Protein AF-A0A1Q7F7S6-F1 (afdb_monomer_lite)

pLDDT: mean 91.54, std 12.89, range [38.03, 98.94]

Sequence (186 aa):
MGQSQRQSGPSDRTRTYYLAADEIDWDYAPSGMNQINSEKYHFQDDPASKGMLNPNATVYRKVVFREYTDPSFHTLKTRPERWTHLGILGPLIRAEVGDTIRVVFKNNASGPYSIHPHGVFYSKDSEGAAYQDNTSGKDKADDAVAPGATYTYVWPVPEPAGPAEGEGSTAFWNYHSHVDEGKDIN

Foldseek 3Di:
DDDPDPPPDQDAAEDEWEKEFDKDWAFQCVPCADPVVRHRDDQLVDPVLPPPPDSPDRIDTATAMFTADDNVSPHTDDDDPVCVVCRRHHDDDDDDANYKYKYKYFYQDQFWWAKAWPLFDFDLLARLADDDPPDDDSSCCRVTPHHGGIGMHITHRHPSSADDPPDPRGDDIDMWTHNPVVVRVD

Structure (mmCIF, N/CA/C/O backbone):
data_AF-A0A1Q7F7S6-F1
#
_entry.id   AF-A0A1Q7F7S6-F1
#
loop_
_atom_site.group_PDB
_atom_site.id
_atom_site.type_symbol
_atom_site.label_atom_id
_atom_site.label_alt_id
_atom_site.label_comp_id
_atom_site.label_asym_id
_atom_site.label_entity_id
_atom_site.label_seq_id
_atom_site.pdbx_PDB_ins_code
_atom_site.Cartn_x
_atom_site.Cartn_y
_atom_site.Cartn_z
_atom_site.occupancy
_atom_site.B_iso_or_equiv
_atom_site.auth_seq_id
_atom_site.auth_comp_id
_atom_site.auth_asym_id
_atom_site.auth_atom_id
_atom_site.pdbx_PDB_model_num
ATOM 1 N N . MET A 1 1 ? -46.424 -3.406 -8.033 1.00 38.03 1 MET A N 1
ATOM 2 C CA . MET A 1 1 ? -45.458 -4.462 -7.662 1.00 38.03 1 MET A CA 1
ATOM 3 C C . MET A 1 1 ? -44.235 -3.757 -7.107 1.00 38.03 1 MET A C 1
ATOM 5 O O . MET A 1 1 ? -43.581 -3.041 -7.851 1.00 38.03 1 MET A O 1
ATOM 9 N N . GLY A 1 2 ? -44.043 -3.814 -5.788 1.00 38.19 2 GLY A N 1
ATOM 10 C CA . GLY A 1 2 ? -43.000 -3.060 -5.094 1.00 38.19 2 GLY A CA 1
ATOM 11 C C . GLY A 1 2 ? -41.621 -3.650 -5.357 1.00 38.19 2 GLY A C 1
ATOM 12 O O . GLY A 1 2 ? -41.412 -4.843 -5.148 1.00 38.19 2 GLY A O 1
ATOM 13 N N . GLN A 1 3 ? -40.689 -2.818 -5.814 1.00 38.09 3 GLN A N 1
ATOM 14 C CA . GLN A 1 3 ? -39.277 -3.167 -5.791 1.00 38.09 3 GLN A CA 1
ATOM 15 C C . GLN A 1 3 ? -38.783 -2.999 -4.354 1.00 38.09 3 GLN A C 1
ATOM 17 O O . GLN A 1 3 ? -38.750 -1.896 -3.816 1.00 38.09 3 GLN A O 1
ATOM 22 N N . SER A 1 4 ? -38.451 -4.120 -3.718 1.00 39.25 4 SER A N 1
ATOM 23 C CA . SER A 1 4 ? -37.723 -4.133 -2.455 1.00 39.25 4 SER A CA 1
ATOM 24 C C . SER A 1 4 ? -36.308 -3.628 -2.734 1.00 39.25 4 SER A C 1
ATOM 26 O O . SER A 1 4 ? -35.456 -4.371 -3.220 1.00 39.25 4 SER A O 1
ATOM 28 N N . GLN A 1 5 ? -36.066 -2.346 -2.458 1.00 43.16 5 GLN A N 1
ATOM 29 C CA . GLN A 1 5 ? -34.715 -1.865 -2.202 1.00 43.16 5 GLN A CA 1
ATOM 30 C C . GLN A 1 5 ? -34.213 -2.621 -0.972 1.00 43.16 5 GLN A C 1
ATOM 32 O O . GLN A 1 5 ? -34.764 -2.483 0.122 1.00 43.16 5 GLN A O 1
ATOM 37 N N . ARG A 1 6 ? -33.192 -3.464 -1.147 1.00 42.06 6 ARG A N 1
ATOM 38 C CA . ARG A 1 6 ? -32.426 -3.963 -0.008 1.00 42.06 6 ARG A CA 1
ATOM 39 C C . ARG A 1 6 ? -31.670 -2.768 0.560 1.00 42.06 6 ARG A C 1
ATOM 41 O O . ARG A 1 6 ? -30.631 -2.399 0.030 1.00 42.06 6 ARG A O 1
ATOM 48 N N . GLN A 1 7 ? -32.201 -2.162 1.615 1.00 43.41 7 GLN A N 1
ATOM 49 C CA . GLN A 1 7 ? -31.386 -1.355 2.511 1.00 43.41 7 GLN A CA 1
ATOM 50 C C . GLN A 1 7 ? -30.412 -2.317 3.198 1.00 43.41 7 GLN A C 1
ATOM 52 O O . GLN A 1 7 ? -30.799 -3.082 4.081 1.00 43.41 7 GLN A O 1
ATOM 57 N N . SER A 1 8 ? -29.163 -2.350 2.739 1.00 50.50 8 SER A N 1
ATOM 58 C CA . SER A 1 8 ? -28.070 -2.905 3.531 1.00 50.50 8 SER A CA 1
ATOM 59 C C . SER A 1 8 ? -27.878 -1.972 4.723 1.00 50.50 8 SER A C 1
ATOM 61 O O . SER A 1 8 ? -27.409 -0.849 4.557 1.00 50.50 8 SER A O 1
ATOM 63 N N . GLY A 1 9 ? -28.316 -2.401 5.909 1.00 53.25 9 GLY A N 1
ATOM 64 C CA . GLY A 1 9 ? -27.971 -1.711 7.150 1.00 53.25 9 GLY A CA 1
ATOM 65 C C . GLY A 1 9 ? -26.448 -1.669 7.347 1.00 53.25 9 GLY A C 1
ATOM 66 O O . GLY A 1 9 ? -25.737 -2.435 6.690 1.00 53.25 9 GLY A O 1
ATOM 67 N N . PRO A 1 10 ? -25.937 -0.798 8.234 1.00 55.38 10 PRO A N 1
ATOM 68 C CA . PRO A 1 10 ? -24.508 -0.722 8.520 1.00 55.38 10 PRO A CA 1
ATOM 69 C C . PRO A 1 10 ? -23.977 -2.103 8.927 1.00 55.38 10 PRO A C 1
ATOM 71 O O . PRO A 1 10 ? -24.501 -2.750 9.836 1.00 55.38 10 PRO A O 1
ATOM 74 N N . SER A 1 11 ? -22.973 -2.575 8.196 1.00 62.12 11 SER A N 1
ATOM 75 C CA . SER A 1 11 ? -22.303 -3.851 8.422 1.00 62.12 11 SER A CA 1
ATOM 76 C C . SER A 1 11 ? -21.256 -3.699 9.525 1.00 62.12 11 SER A C 1
ATOM 78 O O . SER A 1 11 ? -20.248 -3.062 9.290 1.00 62.12 11 SER A O 1
ATOM 80 N N . ASP A 1 12 ? -21.416 -4.307 10.703 1.00 82.88 12 ASP A N 1
ATOM 81 C CA . ASP A 1 12 ? -20.374 -4.291 11.758 1.00 82.88 12 ASP A CA 1
ATOM 82 C C . ASP A 1 12 ? -19.265 -5.338 11.502 1.00 82.88 12 ASP A C 1
ATOM 84 O O . ASP A 1 12 ? -18.815 -6.074 12.385 1.00 82.88 12 ASP A O 1
ATOM 88 N N . ARG A 1 13 ? -18.884 -5.518 10.232 1.00 96.44 13 ARG A N 1
ATOM 89 C CA . ARG A 1 13 ? -17.927 -6.545 9.822 1.00 96.44 13 ARG A CA 1
ATOM 90 C C . ARG A 1 13 ? -16.520 -5.970 9.757 1.00 96.44 13 ARG A C 1
ATOM 92 O O . ARG A 1 13 ? -16.224 -5.072 8.973 1.00 96.44 13 ARG A O 1
ATOM 99 N N . THR A 1 14 ? -15.599 -6.620 10.460 1.00 98.12 14 THR A N 1
ATOM 100 C CA . THR A 1 14 ? -14.165 -6.376 10.278 1.00 98.12 14 THR A CA 1
ATOM 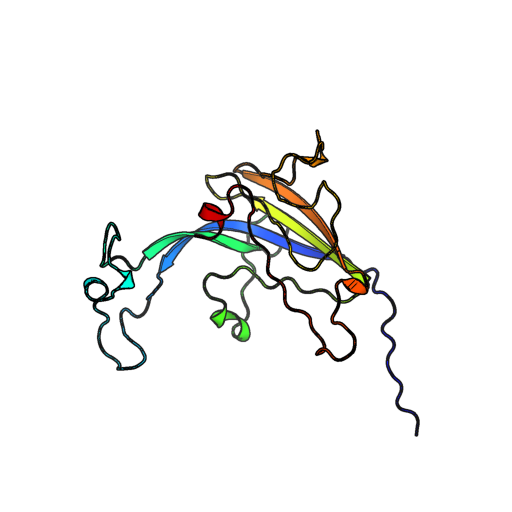101 C C . THR A 1 14 ? -13.611 -7.199 9.116 1.00 98.12 14 THR A C 1
ATOM 103 O O . THR A 1 14 ? -13.667 -8.434 9.119 1.00 98.12 14 THR A O 1
ATOM 106 N N . ARG A 1 15 ? -13.021 -6.532 8.123 1.00 98.38 15 ARG A N 1
ATOM 107 C CA . ARG A 1 15 ? -12.291 -7.159 7.012 1.00 98.38 15 ARG A CA 1
ATOM 108 C C . ARG A 1 15 ? -10.798 -7.074 7.276 1.00 98.38 15 ARG A C 1
ATOM 110 O O . ARG A 1 15 ? -10.224 -5.992 7.236 1.00 98.38 15 ARG A O 1
ATOM 117 N N . THR A 1 16 ? -10.180 -8.217 7.565 1.00 98.69 16 THR A N 1
ATOM 118 C CA . THR A 1 16 ? -8.744 -8.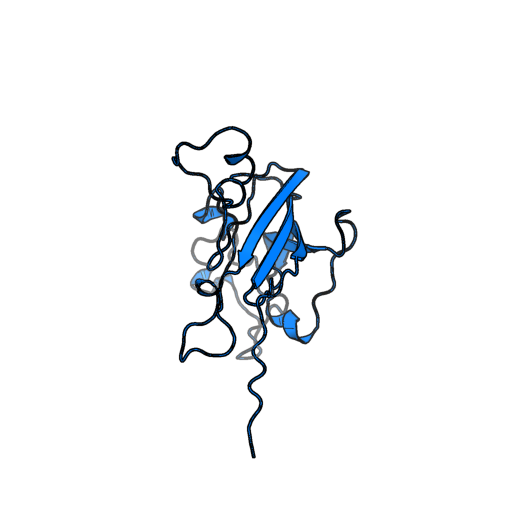277 7.866 1.00 98.69 16 THR A CA 1
ATOM 119 C C . THR A 1 16 ? -7.928 -8.625 6.625 1.00 98.69 16 THR A C 1
ATOM 121 O O . THR A 1 16 ? -8.246 -9.588 5.929 1.00 98.69 16 THR A O 1
ATOM 124 N N . TYR A 1 17 ? -6.860 -7.865 6.402 1.00 98.81 17 TYR A N 1
ATOM 125 C CA . TYR A 1 17 ? -5.857 -8.065 5.361 1.00 98.81 17 TYR A CA 1
ATOM 126 C C . TYR A 1 17 ? -4.478 -8.200 6.009 1.00 98.81 17 TYR A C 1
ATOM 128 O O . TYR A 1 17 ? -4.142 -7.433 6.912 1.00 98.81 17 TYR A O 1
ATOM 136 N N . TYR A 1 18 ? -3.678 -9.158 5.546 1.00 98.88 18 TYR A N 1
ATOM 137 C CA . TYR A 1 18 ? -2.295 -9.346 5.990 1.00 98.88 18 TYR A CA 1
ATOM 138 C C . TYR A 1 18 ? -1.381 -8.875 4.869 1.00 98.88 18 TYR A C 1
ATOM 140 O O . TYR A 1 18 ? -1.226 -9.574 3.869 1.00 98.88 18 TYR A O 1
ATOM 148 N N . LEU A 1 19 ? -0.843 -7.666 4.991 1.00 98.81 19 LEU A N 1
ATOM 149 C CA . LEU A 1 19 ? -0.027 -7.045 3.951 1.00 98.81 19 LEU A CA 1
ATOM 150 C C . LEU A 1 19 ? 1.430 -6.981 4.384 1.00 98.81 19 LEU A C 1
ATOM 152 O O . LEU A 1 19 ? 1.710 -6.716 5.549 1.00 98.81 19 LEU A O 1
ATOM 156 N N . ALA A 1 20 ? 2.357 -7.177 3.455 1.00 98.75 20 ALA A N 1
ATOM 157 C CA . ALA A 1 20 ? 3.760 -6.889 3.708 1.00 98.75 20 ALA A CA 1
ATOM 158 C C . ALA A 1 20 ? 4.366 -6.004 2.626 1.00 98.75 20 ALA A C 1
ATOM 160 O O . ALA A 1 20 ? 3.995 -6.119 1.458 1.00 98.75 20 ALA A O 1
ATOM 161 N N . ALA A 1 21 ? 5.296 -5.141 3.032 1.00 98.81 21 ALA A N 1
ATOM 162 C CA . ALA A 1 21 ? 6.218 -4.471 2.127 1.00 98.81 21 ALA A CA 1
ATOM 163 C C . ALA A 1 21 ? 7.379 -5.431 1.876 1.00 98.81 21 ALA A C 1
ATOM 165 O O . ALA A 1 21 ? 8.129 -5.747 2.800 1.00 98.81 21 ALA A O 1
ATOM 166 N N . ASP A 1 22 ? 7.484 -5.924 0.647 1.00 98.56 22 ASP A N 1
ATOM 167 C CA . ASP A 1 22 ? 8.467 -6.921 0.244 1.00 98.56 22 ASP A CA 1
ATOM 168 C C . ASP A 1 22 ? 9.365 -6.376 -0.863 1.00 98.56 22 ASP A C 1
ATOM 170 O O . ASP A 1 22 ? 8.895 -5.764 -1.823 1.00 98.56 22 ASP A O 1
ATOM 174 N N . GLU A 1 23 ? 10.659 -6.657 -0.758 1.00 98.50 23 GLU A N 1
ATOM 175 C CA . GLU A 1 23 ? 11.623 -6.376 -1.815 1.00 98.50 23 GLU A CA 1
ATOM 176 C C . GLU A 1 23 ? 11.577 -7.451 -2.907 1.00 98.50 23 GLU A C 1
ATOM 178 O O . GLU A 1 23 ? 11.703 -8.645 -2.627 1.00 98.50 23 GLU A O 1
ATOM 183 N N . ILE A 1 24 ? 11.427 -7.034 -4.163 1.00 97.62 24 ILE A N 1
ATOM 184 C CA . ILE A 1 24 ? 11.419 -7.920 -5.331 1.00 97.62 24 ILE A CA 1
ATOM 185 C C . ILE A 1 24 ? 12.252 -7.341 -6.473 1.00 97.62 24 ILE A C 1
ATOM 187 O O . ILE A 1 24 ? 12.399 -6.126 -6.596 1.00 97.62 24 ILE A O 1
ATOM 191 N N . ASP A 1 25 ? 12.752 -8.209 -7.346 1.00 97.69 25 ASP A N 1
ATOM 192 C CA . ASP A 1 25 ? 13.250 -7.797 -8.657 1.00 97.69 25 ASP A CA 1
ATOM 193 C C . ASP A 1 25 ? 12.060 -7.719 -9.620 1.00 97.69 25 ASP A C 1
ATOM 195 O O . ASP A 1 25 ? 11.442 -8.733 -9.947 1.00 97.69 25 ASP A O 1
ATOM 199 N N . TRP A 1 26 ? 11.696 -6.501 -10.020 1.00 96.69 26 TRP A N 1
ATOM 200 C CA . TRP A 1 26 ? 10.567 -6.239 -10.906 1.00 96.69 26 TRP A CA 1
ATOM 201 C C . TRP A 1 26 ? 11.046 -5.967 -12.327 1.00 96.69 26 TRP A C 1
ATOM 203 O O . TRP A 1 26 ? 11.794 -5.014 -12.547 1.00 96.69 26 TRP A O 1
ATOM 213 N N . ASP A 1 27 ? 10.588 -6.777 -13.281 1.00 94.12 27 ASP A N 1
ATOM 214 C CA . ASP A 1 27 ? 10.833 -6.580 -14.709 1.00 94.12 27 ASP A CA 1
ATOM 215 C C . ASP A 1 27 ? 9.690 -5.772 -15.337 1.00 94.12 27 ASP A C 1
ATOM 217 O O . ASP A 1 27 ? 8.553 -6.243 -15.420 1.00 94.12 27 ASP A O 1
ATOM 221 N N . TYR A 1 28 ? 9.980 -4.550 -15.783 1.00 91.25 28 TYR A N 1
ATOM 222 C CA . TYR A 1 28 ? 9.002 -3.687 -16.452 1.00 91.25 28 TYR A CA 1
ATOM 223 C C . TYR A 1 28 ? 8.646 -4.164 -17.861 1.00 91.25 28 TYR A C 1
ATOM 225 O O . TYR A 1 28 ? 7.608 -3.771 -18.395 1.00 91.25 28 TYR A O 1
ATOM 233 N N . ALA A 1 29 ? 9.477 -5.007 -18.474 1.00 90.88 29 ALA A N 1
ATOM 234 C CA . ALA A 1 29 ? 9.267 -5.476 -19.834 1.00 90.88 29 ALA A CA 1
ATOM 235 C C . ALA A 1 29 ? 9.670 -6.952 -19.986 1.00 90.88 29 ALA A C 1
ATOM 237 O O . ALA A 1 29 ? 10.546 -7.275 -20.789 1.00 90.88 29 ALA A O 1
ATOM 238 N N . PRO A 1 30 ? 8.967 -7.874 -19.299 1.00 91.94 30 PRO A N 1
ATOM 239 C CA . PRO A 1 30 ? 9.348 -9.286 -19.213 1.00 91.94 30 PRO A CA 1
ATOM 240 C C . PRO A 1 30 ? 9.329 -10.024 -20.556 1.00 91.94 30 PRO A C 1
ATOM 242 O O . PRO A 1 30 ? 9.947 -11.074 -20.702 1.00 91.94 30 PRO A O 1
ATOM 245 N N . SER A 1 31 ? 8.621 -9.492 -21.558 1.00 91.88 31 SER A N 1
ATOM 246 C CA . SER A 1 31 ? 8.643 -10.047 -22.916 1.00 91.88 31 SER A CA 1
ATOM 247 C C . SER A 1 31 ? 9.851 -9.593 -23.743 1.00 91.88 31 SER A C 1
ATOM 249 O O . SER A 1 31 ? 10.158 -10.224 -24.750 1.00 91.88 31 SER A O 1
ATOM 251 N N . GLY A 1 32 ? 10.502 -8.482 -23.374 1.00 89.06 32 GLY A N 1
ATOM 252 C CA . GLY A 1 32 ? 11.542 -7.820 -24.173 1.00 89.06 32 GLY A CA 1
ATOM 253 C C . GLY A 1 32 ? 11.067 -7.288 -25.535 1.00 89.06 32 GLY A C 1
ATOM 254 O O . GLY A 1 32 ? 11.891 -6.897 -26.364 1.00 89.06 32 GLY A O 1
ATOM 255 N N . MET A 1 33 ? 9.756 -7.290 -25.788 1.00 90.19 33 MET A N 1
ATOM 256 C CA . MET A 1 33 ? 9.141 -6.998 -27.082 1.00 90.19 33 MET A CA 1
ATOM 257 C C . MET A 1 33 ? 8.131 -5.859 -26.946 1.00 90.19 33 MET A C 1
ATOM 259 O O . MET A 1 33 ? 7.362 -5.805 -25.983 1.00 90.19 33 MET A O 1
ATOM 263 N N . ASN A 1 34 ? 8.074 -4.990 -27.951 1.00 87.75 34 ASN A N 1
ATOM 264 C CA . ASN A 1 34 ? 6.975 -4.052 -28.104 1.00 87.75 34 ASN A CA 1
ATOM 265 C C . ASN A 1 34 ? 5.750 -4.798 -28.638 1.00 87.75 34 ASN A C 1
ATOM 267 O O . ASN A 1 34 ? 5.704 -5.215 -29.793 1.00 87.75 34 ASN A O 1
ATOM 271 N N . GLN A 1 35 ? 4.733 -4.948 -27.794 1.00 90.12 35 GLN A N 1
ATOM 272 C CA . GLN A 1 35 ? 3.522 -5.698 -28.136 1.00 90.12 35 GLN A CA 1
ATOM 273 C C . GLN A 1 35 ? 2.633 -4.987 -29.175 1.00 90.12 35 GLN A C 1
ATOM 275 O O . GLN A 1 35 ? 1.718 -5.606 -29.708 1.00 90.12 35 GLN A O 1
ATOM 280 N N . ILE A 1 36 ? 2.892 -3.711 -29.493 1.00 90.19 36 ILE A N 1
ATOM 281 C CA . ILE A 1 36 ? 2.141 -2.953 -30.508 1.00 90.19 36 ILE A CA 1
ATOM 282 C C . ILE A 1 36 ? 2.598 -3.332 -31.921 1.00 90.19 36 ILE A C 1
ATOM 284 O O . ILE A 1 36 ? 1.764 -3.519 -32.803 1.00 90.19 36 ILE A O 1
ATOM 288 N N . ASN A 1 37 ? 3.910 -3.440 -32.147 1.00 91.56 37 ASN A N 1
ATOM 289 C CA . ASN A 1 37 ? 4.485 -3.708 -33.472 1.00 91.56 37 ASN A CA 1
ATOM 290 C C . ASN A 1 37 ? 5.163 -5.086 -33.590 1.00 91.56 37 ASN A C 1
ATOM 292 O O . ASN A 1 37 ? 5.590 -5.455 -34.678 1.00 91.56 37 ASN A O 1
ATOM 296 N N . SER A 1 38 ? 5.212 -5.868 -32.506 1.00 91.56 38 SER A N 1
ATOM 297 C CA . SER A 1 38 ? 5.859 -7.188 -32.445 1.00 91.56 38 SER A CA 1
ATOM 298 C C . SER A 1 38 ? 7.361 -7.172 -32.755 1.00 91.56 38 SER A C 1
ATOM 300 O O . SER A 1 38 ? 7.911 -8.175 -33.209 1.00 91.56 38 SER A O 1
ATOM 302 N N . GLU A 1 39 ? 8.043 -6.061 -32.484 1.00 89.56 39 GLU A N 1
ATOM 303 C CA . GLU A 1 39 ? 9.496 -5.943 -32.619 1.00 89.56 39 GLU A CA 1
ATOM 304 C C . GLU A 1 39 ? 10.193 -6.016 -31.259 1.00 89.56 39 GLU A C 1
ATOM 306 O O . GLU A 1 39 ? 9.596 -5.776 -30.204 1.00 89.56 39 GLU A O 1
ATOM 311 N N . LYS A 1 40 ? 11.491 -6.335 -31.276 1.00 88.00 40 LYS A N 1
ATOM 312 C CA . LYS A 1 40 ? 12.323 -6.270 -30.074 1.00 88.00 40 LYS A CA 1
ATOM 313 C C . LYS A 1 40 ? 12.364 -4.831 -29.565 1.00 88.00 40 LYS A C 1
ATOM 315 O O . LYS A 1 40 ? 12.599 -3.909 -30.341 1.00 88.00 40 LYS A O 1
ATOM 320 N N . TYR A 1 41 ? 12.169 -4.640 -28.262 1.00 83.88 41 TYR A N 1
ATOM 321 C CA . TYR A 1 41 ? 12.248 -3.303 -27.688 1.00 83.88 41 TYR A CA 1
ATOM 322 C C . TYR A 1 41 ? 13.703 -2.892 -27.460 1.00 83.88 41 TYR A C 1
ATOM 324 O O . TYR A 1 41 ? 14.476 -3.601 -26.810 1.00 83.88 41 TYR A O 1
ATOM 332 N N . HIS A 1 42 ? 14.071 -1.733 -27.996 1.00 83.44 42 HIS A N 1
ATOM 333 C CA . HIS A 1 42 ? 15.386 -1.130 -27.830 1.00 83.44 42 HIS A CA 1
ATOM 334 C C . HIS A 1 42 ? 15.299 -0.029 -26.764 1.00 83.44 42 HIS A C 1
ATOM 336 O O . HIS A 1 42 ? 15.128 1.140 -27.086 1.00 83.44 42 HIS A O 1
ATOM 342 N N . PHE A 1 43 ? 15.386 -0.412 -25.483 1.00 80.31 43 PHE A N 1
ATOM 343 C CA . PHE A 1 43 ? 15.164 0.492 -24.338 1.00 80.31 43 PHE A CA 1
ATOM 344 C C . PHE A 1 43 ? 16.050 1.741 -24.367 1.00 80.31 43 PHE A C 1
ATOM 346 O O . PHE A 1 43 ? 15.569 2.830 -24.091 1.00 80.31 43 PHE A O 1
ATOM 353 N N . GLN A 1 44 ? 17.309 1.608 -24.783 1.00 80.38 44 GLN A N 1
ATOM 354 C CA . GLN A 1 44 ? 18.240 2.728 -24.973 1.00 80.38 44 GLN A CA 1
ATOM 355 C C . GLN A 1 44 ? 17.755 3.828 -25.937 1.00 80.38 44 GLN A C 1
ATOM 357 O O . GLN A 1 44 ? 18.231 4.960 -25.853 1.00 80.38 44 GLN A O 1
ATOM 362 N N . ASP A 1 45 ? 16.841 3.504 -26.854 1.00 83.19 45 ASP A N 1
ATOM 363 C CA . ASP A 1 45 ? 16.299 4.453 -27.830 1.00 83.19 45 ASP A CA 1
ATOM 364 C C . ASP A 1 45 ? 15.017 5.136 -27.305 1.00 83.19 45 ASP A C 1
ATOM 366 O O . ASP A 1 45 ? 14.540 6.111 -27.892 1.00 83.19 45 ASP A O 1
ATOM 370 N N . ASP A 1 46 ? 14.473 4.666 -26.176 1.00 80.06 46 ASP A N 1
ATOM 371 C CA . ASP A 1 46 ? 13.307 5.248 -25.511 1.00 80.06 46 ASP A CA 1
ATOM 372 C C . ASP A 1 46 ? 13.678 6.598 -24.870 1.00 80.06 46 ASP A C 1
ATOM 374 O O . ASP A 1 46 ? 14.635 6.665 -24.089 1.00 80.06 46 ASP A O 1
ATOM 378 N N . PRO A 1 47 ? 12.931 7.689 -25.121 1.00 82.44 47 PRO A N 1
ATOM 379 C CA . PRO A 1 47 ? 13.096 8.944 -24.393 1.00 82.44 47 PRO A CA 1
ATOM 380 C C . PRO A 1 47 ? 13.095 8.802 -22.861 1.00 82.44 47 PRO A C 1
ATOM 382 O O . PRO A 1 47 ? 13.812 9.560 -22.206 1.00 82.44 47 PRO A O 1
ATOM 385 N N . ALA A 1 48 ? 12.349 7.846 -22.298 1.00 76.00 48 ALA A N 1
ATOM 386 C CA . ALA A 1 48 ? 12.307 7.549 -20.865 1.00 76.00 48 ALA A CA 1
ATOM 387 C C . ALA A 1 48 ? 13.625 6.962 -20.331 1.00 76.00 48 ALA A C 1
ATOM 389 O O . ALA A 1 48 ? 13.906 7.075 -19.140 1.00 76.00 48 ALA A O 1
ATOM 390 N N . SER A 1 49 ? 14.468 6.398 -21.204 1.00 75.50 49 SER A N 1
ATOM 391 C CA . SER A 1 49 ? 15.784 5.875 -20.826 1.00 75.50 49 SER A CA 1
ATOM 392 C C . SER A 1 49 ? 16.835 6.965 -20.578 1.00 75.50 49 SER A C 1
ATOM 394 O O . SER A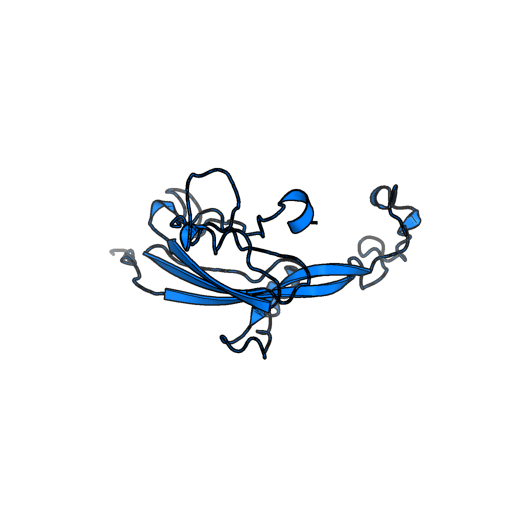 1 49 ? 17.896 6.713 -19.994 1.00 75.50 49 SER A O 1
ATOM 396 N N . LYS A 1 50 ? 16.550 8.211 -20.985 1.00 77.38 50 LYS A N 1
ATOM 397 C CA . LYS A 1 50 ? 17.468 9.342 -20.822 1.00 77.38 50 LYS A CA 1
ATOM 398 C C . LYS A 1 50 ? 17.673 9.667 -19.343 1.00 77.38 50 LYS A C 1
ATOM 400 O O . LYS A 1 50 ? 16.746 10.051 -18.641 1.00 77.38 50 LYS A O 1
ATOM 405 N N . GLY A 1 51 ? 18.924 9.575 -18.894 1.00 74.69 51 GLY A N 1
ATOM 406 C CA . GLY A 1 51 ? 19.312 9.827 -17.502 1.00 74.69 51 GLY A CA 1
ATOM 407 C C . GLY A 1 51 ? 19.286 8.586 -16.607 1.00 74.69 51 GLY A C 1
ATOM 408 O O . GLY A 1 51 ? 19.665 8.679 -15.441 1.00 74.69 51 GLY A O 1
ATOM 409 N N . MET A 1 52 ? 18.907 7.419 -17.136 1.00 79.56 52 MET A N 1
ATOM 410 C CA . MET A 1 52 ? 18.998 6.160 -16.400 1.00 79.56 52 MET A CA 1
ATOM 411 C C . MET A 1 52 ? 20.449 5.669 -16.328 1.00 79.56 52 MET A C 1
ATOM 413 O O . MET A 1 52 ? 21.193 5.740 -17.305 1.00 79.56 52 MET A O 1
ATOM 417 N N . LEU A 1 53 ? 20.844 5.116 -15.174 1.00 75.88 53 LEU A N 1
ATOM 418 C CA . LEU A 1 53 ? 22.189 4.555 -14.963 1.00 75.88 53 LEU A CA 1
ATOM 419 C C . LEU A 1 53 ? 22.498 3.387 -15.914 1.00 75.88 53 LEU A C 1
ATOM 421 O O . LEU A 1 53 ? 23.642 3.201 -16.317 1.00 75.88 53 LEU A O 1
ATOM 425 N N . ASN A 1 54 ? 21.475 2.609 -16.274 1.00 81.81 54 ASN A N 1
ATOM 426 C CA . ASN A 1 54 ? 21.552 1.572 -17.295 1.00 81.81 54 ASN A CA 1
ATOM 427 C C . ASN A 1 54 ? 20.313 1.667 -18.204 1.00 81.81 54 ASN A C 1
ATOM 429 O O . ASN A 1 54 ? 19.263 1.144 -17.832 1.00 81.81 54 ASN A O 1
ATOM 433 N N . PRO A 1 55 ? 20.428 2.309 -19.382 1.00 77.62 55 PRO A N 1
ATOM 434 C CA . PRO A 1 55 ? 19.327 2.472 -20.337 1.00 77.62 55 PRO A CA 1
ATOM 435 C C . 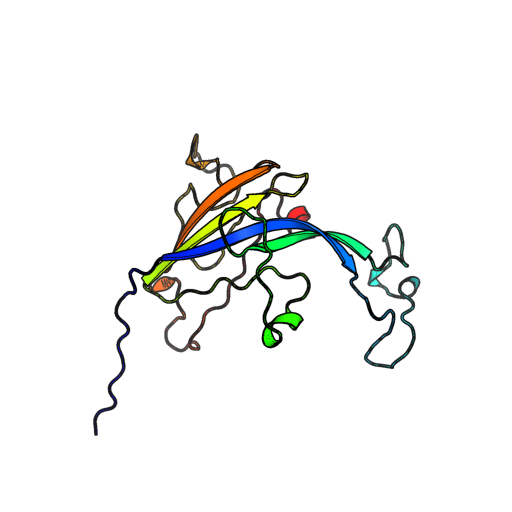PRO A 1 55 ? 18.753 1.162 -20.890 1.00 77.62 55 PRO A C 1
ATOM 437 O O . PRO A 1 55 ? 17.672 1.171 -21.461 1.00 77.62 55 PRO A O 1
ATOM 440 N N . ASN A 1 56 ? 19.467 0.041 -20.737 1.00 80.88 56 ASN A N 1
ATOM 441 C CA . ASN A 1 56 ? 19.023 -1.283 -21.177 1.00 80.88 56 ASN A CA 1
ATOM 442 C C . ASN A 1 56 ? 18.499 -2.160 -20.030 1.00 80.88 56 ASN A C 1
ATOM 444 O O . ASN A 1 56 ? 18.125 -3.308 -20.271 1.00 80.88 56 ASN A O 1
ATOM 448 N N . ALA A 1 57 ? 18.497 -1.670 -18.786 1.00 85.75 57 ALA A N 1
ATOM 449 C CA . ALA A 1 57 ? 17.923 -2.417 -17.676 1.00 85.75 57 ALA A CA 1
ATOM 450 C C . ALA A 1 57 ? 16.392 -2.343 -17.721 1.00 85.75 57 ALA A C 1
ATOM 452 O O . ALA A 1 57 ? 15.802 -1.277 -17.850 1.00 85.75 57 ALA A O 1
ATOM 453 N N . THR A 1 58 ? 15.751 -3.500 -17.595 1.00 87.81 58 THR A N 1
ATOM 454 C CA . THR A 1 58 ? 14.293 -3.619 -17.441 1.00 87.81 58 THR A CA 1
ATOM 455 C C . THR A 1 58 ? 13.916 -4.084 -16.042 1.00 87.81 58 THR A C 1
ATOM 457 O O . THR A 1 58 ? 12.786 -3.883 -15.603 1.00 87.81 58 THR A O 1
ATOM 460 N N . VAL A 1 59 ? 14.884 -4.672 -15.331 1.00 92.31 59 VAL A N 1
ATOM 461 C CA . VAL A 1 59 ? 14.728 -5.227 -13.993 1.00 92.31 59 VAL A CA 1
ATOM 462 C C . VAL A 1 59 ? 15.272 -4.253 -12.958 1.00 92.31 59 VAL A C 1
ATOM 464 O O . VAL A 1 59 ? 16.441 -3.865 -13.010 1.00 92.31 59 VAL A O 1
ATOM 467 N N . TYR A 1 60 ? 14.435 -3.907 -11.985 1.00 92.62 60 TYR A N 1
ATOM 468 C CA . TYR A 1 60 ? 14.796 -3.044 -10.867 1.00 92.62 60 TYR A CA 1
ATOM 469 C C . TYR A 1 60 ? 14.383 -3.685 -9.553 1.00 92.62 60 TYR A C 1
ATOM 471 O O . TYR A 1 60 ? 13.275 -4.202 -9.426 1.00 92.62 60 TYR A O 1
ATOM 479 N N . ARG A 1 61 ? 15.244 -3.572 -8.539 1.00 95.88 61 ARG A N 1
ATOM 480 C CA . ARG A 1 61 ? 14.848 -3.861 -7.161 1.00 95.88 61 ARG A CA 1
ATOM 481 C C . ARG A 1 61 ? 13.788 -2.852 -6.733 1.00 95.88 61 ARG A C 1
ATOM 483 O O . ARG A 1 61 ? 14.029 -1.648 -6.845 1.00 95.88 61 ARG A O 1
ATOM 490 N N . LYS A 1 62 ? 12.633 -3.322 -6.274 1.00 97.75 62 LYS A N 1
ATOM 491 C CA . LYS A 1 62 ? 11.492 -2.509 -5.833 1.00 97.75 62 LYS A CA 1
ATOM 492 C C . LYS A 1 62 ? 10.966 -3.021 -4.502 1.00 97.75 62 LYS A C 1
ATOM 494 O O . LYS A 1 62 ? 11.101 -4.208 -4.218 1.00 97.75 62 LYS A O 1
ATOM 499 N N . VAL A 1 63 ? 10.348 -2.138 -3.726 1.00 98.56 63 VAL A N 1
ATOM 500 C CA . VAL A 1 63 ? 9.529 -2.515 -2.570 1.00 98.56 63 VAL A CA 1
ATOM 501 C C . VAL A 1 63 ? 8.072 -2.456 -3.003 1.00 98.56 63 VAL A C 1
ATOM 503 O O . VAL A 1 63 ? 7.632 -1.449 -3.547 1.00 98.56 63 VAL A O 1
ATOM 506 N N . VAL A 1 64 ? 7.330 -3.543 -2.809 1.00 98.50 64 VAL A N 1
ATOM 507 C CA . VAL A 1 64 ? 5.922 -3.640 -3.212 1.00 98.50 64 VAL A CA 1
ATOM 508 C C . VAL A 1 64 ? 5.067 -4.188 -2.080 1.00 98.50 64 VAL A C 1
ATOM 510 O O . VAL A 1 64 ? 5.530 -4.989 -1.268 1.00 98.50 64 VAL A O 1
ATOM 513 N N . PHE A 1 65 ? 3.786 -3.819 -2.057 1.00 98.69 65 PHE A N 1
ATOM 514 C CA . PHE A 1 65 ? 2.831 -4.442 -1.146 1.00 98.69 65 PHE A CA 1
ATOM 515 C C . PHE A 1 65 ? 2.349 -5.790 -1.689 1.00 98.69 65 PHE A C 1
ATOM 517 O O . PHE A 1 65 ? 1.827 -5.873 -2.803 1.00 98.69 65 PHE A O 1
ATOM 524 N N . ARG A 1 66 ? 2.450 -6.849 -0.882 1.00 98.44 66 ARG A N 1
ATOM 525 C CA . ARG A 1 66 ? 1.900 -8.181 -1.190 1.00 98.44 66 ARG A CA 1
ATOM 526 C C . ARG A 1 66 ? 0.958 -8.650 -0.087 1.00 98.44 66 ARG A C 1
ATOM 528 O O . ARG A 1 66 ? 1.142 -8.307 1.076 1.00 98.44 66 ARG A O 1
ATOM 535 N N . GLU A 1 67 ? -0.059 -9.428 -0.455 1.00 98.62 67 GLU A N 1
ATOM 536 C CA . GLU A 1 67 ? -1.009 -10.008 0.501 1.00 98.62 67 GLU A CA 1
ATOM 537 C C . GLU A 1 67 ? -0.585 -11.422 0.899 1.00 98.62 67 GLU A C 1
ATOM 539 O O . GLU A 1 67 ? -0.188 -12.227 0.055 1.00 98.62 67 GLU A O 1
ATOM 544 N N . TYR A 1 68 ? -0.736 -11.733 2.178 1.00 98.81 68 TYR A N 1
ATOM 545 C CA . TYR A 1 68 ? -0.509 -13.039 2.778 1.00 98.81 68 TYR A CA 1
ATOM 546 C C . TYR A 1 68 ? -1.826 -13.621 3.291 1.00 98.81 68 TYR A C 1
ATOM 548 O O . TYR A 1 68 ? -2.827 -12.921 3.464 1.00 98.81 68 TYR A O 1
ATOM 556 N N . THR A 1 69 ? -1.848 -14.933 3.499 1.00 98.50 69 THR A N 1
ATOM 557 C CA . THR A 1 69 ? -3.060 -15.648 3.920 1.00 98.50 69 THR A CA 1
ATOM 558 C C . THR A 1 69 ? -3.447 -15.384 5.370 1.00 98.50 69 THR A C 1
ATOM 560 O O . THR A 1 69 ? -4.629 -15.462 5.702 1.00 98.50 69 THR A O 1
ATOM 563 N N . ASP A 1 70 ? -2.467 -15.104 6.229 1.00 98.25 70 ASP A N 1
ATOM 564 C CA . ASP A 1 70 ? -2.610 -15.104 7.684 1.00 98.25 70 ASP A CA 1
ATOM 565 C C . ASP A 1 70 ? -1.433 -14.337 8.353 1.00 98.25 70 ASP A C 1
ATOM 567 O O . ASP A 1 70 ? -0.488 -13.939 7.660 1.00 98.25 70 ASP A O 1
ATOM 571 N N . PRO A 1 71 ? -1.451 -14.102 9.685 1.00 97.81 71 PRO A N 1
ATOM 572 C CA . PRO A 1 71 ? -0.468 -13.248 10.354 1.00 97.81 71 PRO A CA 1
ATOM 573 C C . PRO A 1 71 ? 0.915 -13.892 10.525 1.00 97.81 71 PRO A C 1
ATOM 575 O O . PRO A 1 71 ? 1.792 -13.262 11.116 1.00 97.81 71 PRO A O 1
ATOM 578 N N . SER A 1 72 ? 1.139 -15.122 10.047 1.00 98.12 72 SER A N 1
ATOM 579 C CA . SER A 1 72 ? 2.487 -15.700 9.999 1.00 98.12 72 SER A CA 1
ATOM 580 C C . SER A 1 72 ? 3.351 -15.085 8.898 1.00 98.12 72 SER A C 1
ATOM 582 O O . SER A 1 72 ? 4.572 -15.158 8.982 1.00 98.12 72 SER A O 1
ATOM 584 N N . PHE A 1 73 ? 2.735 -14.481 7.871 1.00 98.38 73 PHE A N 1
ATOM 585 C CA . PHE A 1 73 ? 3.426 -13.966 6.682 1.00 98.38 73 PHE A CA 1
ATOM 586 C C . PHE A 1 73 ? 4.303 -15.018 5.977 1.00 98.38 73 PHE A C 1
ATOM 588 O O . PHE A 1 73 ? 5.298 -14.686 5.340 1.00 98.38 73 PHE A O 1
ATOM 595 N N . HIS A 1 74 ? 3.940 -16.302 6.072 1.00 98.00 74 HIS A N 1
ATOM 596 C CA . HIS A 1 74 ? 4.671 -17.380 5.399 1.00 98.00 74 HIS A CA 1
ATOM 597 C C . HIS A 1 74 ? 4.148 -17.671 3.988 1.00 98.00 74 HIS A C 1
ATOM 599 O O . HIS A 1 74 ? 4.930 -17.990 3.095 1.00 98.00 74 HIS A O 1
ATOM 605 N N . THR A 1 75 ? 2.832 -17.568 3.775 1.00 98.56 75 THR A N 1
ATOM 606 C CA . THR A 1 75 ? 2.196 -17.950 2.506 1.00 98.56 75 THR A CA 1
ATOM 607 C C . THR A 1 75 ? 1.602 -16.733 1.813 1.00 98.56 75 THR A C 1
ATOM 609 O O . THR A 1 75 ? 0.668 -16.109 2.322 1.00 98.56 75 THR A O 1
ATOM 612 N N . LEU A 1 76 ? 2.128 -16.409 0.628 1.00 98.25 76 LEU A N 1
ATOM 613 C CA . LEU A 1 76 ? 1.547 -15.390 -0.242 1.00 98.25 76 LEU A CA 1
ATOM 614 C C . LEU A 1 76 ? 0.152 -15.821 -0.691 1.00 98.25 76 LEU A C 1
ATOM 616 O O . LEU A 1 76 ? -0.055 -16.939 -1.169 1.00 98.25 76 LEU A O 1
ATOM 620 N N . LYS A 1 77 ? -0.807 -14.907 -0.587 1.00 98.19 77 LYS A N 1
ATOM 621 C CA . LYS A 1 77 ? -2.151 -15.129 -1.099 1.00 98.19 77 LYS A CA 1
ATOM 622 C C . LYS A 1 77 ? -2.128 -15.021 -2.620 1.00 98.19 77 LYS A C 1
ATOM 624 O O . LYS A 1 77 ? -1.735 -14.001 -3.185 1.00 98.19 77 LYS A O 1
ATOM 629 N N . THR A 1 78 ? -2.575 -16.075 -3.295 1.00 96.75 78 THR A N 1
ATOM 630 C CA . THR A 1 78 ? -2.615 -16.111 -4.759 1.00 96.75 78 THR A CA 1
ATOM 631 C C . THR A 1 78 ? -3.523 -15.013 -5.305 1.00 96.75 78 THR A C 1
ATOM 633 O O . THR A 1 78 ? -4.713 -14.950 -4.983 1.00 96.75 78 THR A O 1
ATOM 636 N N . ARG A 1 79 ? -2.973 -14.171 -6.185 1.00 94.88 79 ARG A N 1
ATOM 637 C CA . ARG A 1 79 ? -3.747 -13.186 -6.942 1.00 94.88 79 ARG A CA 1
ATOM 638 C C . ARG A 1 79 ? -4.619 -13.917 -7.975 1.00 94.88 79 ARG A C 1
ATOM 640 O O . ARG A 1 79 ? -4.069 -14.636 -8.807 1.00 94.88 79 ARG A O 1
ATOM 647 N N . PRO A 1 80 ? -5.954 -13.747 -7.956 1.00 95.19 80 PRO A N 1
ATOM 648 C CA . PRO A 1 80 ? -6.825 -14.352 -8.960 1.00 95.19 80 PRO A CA 1
ATOM 649 C C . PRO A 1 80 ? -6.461 -13.903 -10.379 1.00 95.19 80 PRO A C 1
ATOM 651 O O . PRO A 1 80 ? -6.099 -12.745 -10.574 1.00 95.19 80 PRO A O 1
ATOM 654 N N . GLU A 1 81 ? -6.651 -14.779 -11.369 1.00 96.06 81 GLU A N 1
ATOM 655 C CA . GLU A 1 81 ? -6.308 -14.527 -12.779 1.00 96.06 81 GLU A CA 1
ATOM 656 C C . GLU A 1 81 ? -6.863 -13.194 -13.298 1.00 96.06 81 GLU A C 1
ATOM 658 O O . GLU A 1 81 ? -6.128 -12.381 -13.854 1.00 96.06 81 GLU A O 1
ATOM 663 N N . ARG A 1 82 ? -8.136 -12.905 -13.000 1.00 96.06 82 ARG A N 1
ATOM 664 C CA . ARG A 1 82 ? -8.801 -11.646 -13.380 1.00 96.06 82 ARG A CA 1
ATOM 665 C C . ARG A 1 82 ? -8.113 -10.377 -12.864 1.00 96.06 82 ARG A C 1
ATOM 667 O O . ARG A 1 82 ? -8.405 -9.305 -13.372 1.00 96.06 82 ARG A O 1
ATOM 674 N N . TRP A 1 83 ? -7.246 -10.483 -11.857 1.00 95.75 83 TRP A N 1
ATOM 675 C CA . TRP A 1 83 ? -6.516 -9.369 -11.247 1.00 95.75 83 TRP A CA 1
ATOM 676 C C . TRP A 1 83 ? -5.034 -9.342 -11.616 1.00 95.75 83 TRP A C 1
ATOM 678 O O . TRP A 1 83 ? -4.325 -8.445 -11.176 1.00 95.75 83 TRP A O 1
ATOM 688 N N . THR A 1 84 ? -4.543 -10.284 -12.423 1.00 93.50 84 THR A N 1
ATOM 689 C CA . THR A 1 84 ? -3.126 -10.342 -12.835 1.00 93.50 84 THR A CA 1
ATOM 690 C C . THR A 1 84 ? -2.647 -9.050 -13.499 1.00 93.50 84 THR A C 1
ATOM 692 O O . THR A 1 84 ? -1.513 -8.640 -13.263 1.00 93.50 84 THR A O 1
ATOM 695 N N . HIS A 1 85 ? -3.540 -8.347 -14.204 1.00 95.31 85 HIS A N 1
ATOM 696 C CA . HIS A 1 85 ? -3.292 -7.036 -14.811 1.00 95.31 85 HIS A CA 1
ATOM 697 C C . HIS A 1 85 ? -2.850 -5.940 -13.826 1.00 95.31 85 HIS A C 1
ATOM 699 O O . HIS A 1 85 ? -2.296 -4.939 -14.263 1.00 95.31 85 HIS A O 1
ATOM 705 N N . LEU A 1 86 ? -3.070 -6.103 -12.513 1.00 95.88 86 LEU A N 1
ATOM 706 C CA . LEU A 1 86 ? -2.619 -5.137 -11.503 1.00 95.88 86 LEU A CA 1
ATOM 707 C C . LEU A 1 86 ? -1.089 -5.008 -11.453 1.00 95.88 86 LEU A C 1
ATOM 709 O O . LEU A 1 86 ? -0.586 -4.008 -10.952 1.00 95.88 86 LEU A O 1
ATOM 713 N N . GLY A 1 87 ? -0.344 -5.998 -11.962 1.00 96.12 87 GLY A N 1
ATOM 714 C CA . GLY A 1 87 ? 1.112 -5.922 -12.060 1.00 96.12 87 GLY A CA 1
ATOM 715 C C . GLY A 1 87 ? 1.764 -5.573 -10.719 1.00 96.12 87 GLY A C 1
ATOM 716 O O . GLY A 1 87 ? 1.552 -6.282 -9.733 1.00 96.12 87 GLY A O 1
ATOM 717 N N . ILE A 1 88 ? 2.521 -4.475 -10.700 1.00 97.25 88 ILE A N 1
ATOM 718 C CA . ILE A 1 88 ? 3.282 -3.997 -9.537 1.00 97.25 88 ILE A CA 1
ATOM 719 C C . ILE A 1 88 ? 2.397 -3.456 -8.403 1.00 97.25 88 ILE A C 1
ATOM 721 O O . ILE A 1 88 ? 2.848 -3.368 -7.264 1.00 97.25 88 ILE A O 1
ATOM 725 N N . LEU A 1 89 ? 1.138 -3.107 -8.691 1.00 98.06 89 LEU A N 1
ATOM 726 C CA . LEU A 1 89 ? 0.230 -2.556 -7.690 1.00 98.06 89 LEU A CA 1
ATOM 727 C C . LEU A 1 89 ? 0.004 -3.549 -6.550 1.00 98.06 89 LEU A C 1
ATOM 729 O O . LEU A 1 89 ? -0.029 -4.771 -6.749 1.00 98.06 89 LEU A O 1
ATOM 733 N N . GLY A 1 90 ? -0.216 -2.995 -5.360 1.00 97.75 90 GLY A N 1
ATOM 734 C CA . GLY A 1 90 ? -0.592 -3.759 -4.184 1.00 97.75 90 GLY A CA 1
ATOM 735 C C . GLY A 1 90 ? -1.933 -4.500 -4.333 1.00 97.75 90 GLY A C 1
ATOM 736 O O . GLY A 1 90 ? -2.679 -4.308 -5.299 1.00 97.75 90 GLY A O 1
ATOM 737 N N . PRO A 1 91 ? -2.245 -5.410 -3.400 1.00 97.31 91 PRO A N 1
ATOM 738 C CA . PRO A 1 91 ? -3.520 -6.123 -3.367 1.00 97.31 91 PRO A CA 1
ATOM 739 C C . PRO A 1 91 ? -4.727 -5.192 -3.186 1.00 97.31 91 PRO A C 1
ATOM 741 O O . PRO A 1 91 ? -4.679 -4.180 -2.499 1.00 97.31 91 PRO A O 1
ATOM 744 N N . LEU A 1 92 ? -5.864 -5.583 -3.763 1.00 96.44 92 LEU A N 1
ATOM 745 C CA . LEU A 1 92 ? -7.114 -4.843 -3.609 1.00 96.44 92 LEU A CA 1
ATOM 746 C C . LEU A 1 92 ? -7.674 -4.994 -2.189 1.00 96.44 92 LEU A C 1
ATOM 748 O O . LEU A 1 92 ? -8.129 -6.075 -1.804 1.00 96.44 92 LEU A O 1
ATOM 752 N N . ILE A 1 93 ? -7.744 -3.882 -1.464 1.00 97.56 93 ILE A N 1
ATOM 753 C CA . ILE A 1 93 ? -8.524 -3.748 -0.233 1.00 97.56 93 ILE A CA 1
ATOM 754 C C . ILE A 1 93 ? -9.947 -3.334 -0.627 1.00 97.56 93 ILE A C 1
ATOM 756 O O . ILE A 1 93 ? -10.134 -2.444 -1.454 1.00 97.56 93 ILE A O 1
ATOM 760 N N . ARG A 1 94 ? -10.966 -4.015 -0.095 1.00 96.19 94 ARG A N 1
ATOM 761 C CA . ARG A 1 94 ? -12.378 -3.748 -0.411 1.00 96.19 94 ARG A CA 1
ATOM 762 C C . ARG A 1 94 ? -13.234 -3.828 0.838 1.00 96.19 94 ARG A C 1
ATOM 764 O O . ARG A 1 94 ? -13.133 -4.793 1.590 1.00 96.19 94 ARG A O 1
ATOM 771 N N . ALA A 1 95 ? -14.133 -2.871 0.983 1.00 96.75 95 ALA A N 1
ATOM 772 C CA . ALA A 1 95 ? -15.100 -2.807 2.063 1.00 96.75 95 ALA A CA 1
ATOM 773 C C . ALA A 1 95 ? -16.407 -2.181 1.567 1.00 96.75 95 ALA A C 1
ATOM 775 O O . ALA A 1 95 ? -16.444 -1.559 0.506 1.00 96.75 95 ALA A O 1
ATOM 776 N N . GLU A 1 96 ? -17.469 -2.394 2.327 1.00 96.31 96 GLU A N 1
ATOM 777 C CA . GLU A 1 96 ? -18.772 -1.762 2.169 1.00 96.31 96 GLU A CA 1
ATOM 778 C C . GLU A 1 96 ? -18.966 -0.742 3.296 1.00 96.31 96 GLU A C 1
ATOM 780 O O . GLU A 1 96 ? -18.314 -0.817 4.340 1.00 96.31 96 GLU A O 1
ATOM 785 N N . VAL A 1 97 ? -19.878 0.209 3.097 1.00 96.00 97 VAL A N 1
ATOM 786 C CA . VAL A 1 97 ? -20.247 1.164 4.147 1.00 96.00 97 VAL A CA 1
ATOM 787 C C . VAL A 1 97 ? -20.709 0.417 5.405 1.00 96.00 97 VAL A C 1
ATOM 789 O O . VAL A 1 97 ? -21.538 -0.495 5.350 1.00 96.00 97 VAL A O 1
ATOM 792 N N . GLY A 1 98 ? -20.170 0.832 6.546 1.00 96.38 98 GLY A N 1
ATOM 793 C CA . GLY A 1 98 ? -20.347 0.222 7.860 1.00 96.38 98 GLY A CA 1
ATOM 794 C C . GLY A 1 98 ? -19.158 -0.635 8.288 1.00 96.38 98 GLY A C 1
ATOM 795 O O . GLY A 1 98 ? -18.878 -0.694 9.483 1.00 96.38 98 GLY A O 1
ATOM 796 N N . ASP A 1 99 ? -18.433 -1.245 7.344 1.00 97.81 99 ASP A N 1
ATOM 797 C CA . ASP A 1 99 ? -17.329 -2.147 7.671 1.00 97.81 99 ASP A CA 1
ATOM 798 C C . ASP A 1 99 ? -16.178 -1.427 8.390 1.00 97.81 99 ASP A C 1
ATOM 800 O O . ASP A 1 99 ? -15.987 -0.213 8.295 1.00 97.81 99 ASP A O 1
ATOM 804 N N . THR A 1 100 ? -15.323 -2.219 9.033 1.00 98.31 100 THR A N 1
ATOM 805 C CA . THR A 1 100 ? -13.991 -1.779 9.459 1.00 98.31 100 THR A CA 1
ATOM 806 C C . THR A 1 100 ? -12.924 -2.550 8.694 1.00 98.31 100 THR A C 1
ATOM 808 O O . THR A 1 100 ? -12.880 -3.783 8.721 1.00 98.31 100 THR A O 1
ATOM 811 N N . ILE A 1 101 ? -12.025 -1.840 8.020 1.00 98.69 101 ILE A N 1
ATOM 812 C CA . ILE A 1 101 ? -10.838 -2.436 7.409 1.00 98.69 101 ILE A CA 1
ATOM 813 C C . ILE A 1 101 ? -9.764 -2.561 8.489 1.00 98.69 101 ILE A C 1
ATOM 815 O O . ILE A 1 101 ? -9.451 -1.600 9.186 1.00 98.69 101 ILE A O 1
ATOM 819 N N . ARG A 1 102 ? -9.176 -3.749 8.619 1.00 98.81 102 ARG A N 1
ATOM 820 C CA . ARG A 1 102 ? -8.034 -4.012 9.495 1.00 98.81 102 ARG A CA 1
ATOM 821 C C . ARG A 1 102 ? -6.861 -4.500 8.660 1.00 98.81 102 ARG A C 1
ATOM 823 O O . ARG A 1 102 ? -6.928 -5.593 8.100 1.00 98.81 102 ARG A O 1
ATOM 830 N N . VAL A 1 103 ? -5.776 -3.739 8.607 1.00 98.88 103 VAL A N 1
ATOM 831 C CA . VAL A 1 103 ? -4.557 -4.140 7.896 1.00 98.88 103 VAL A CA 1
ATOM 832 C C . VAL A 1 103 ? -3.479 -4.489 8.906 1.00 98.88 103 VAL A C 1
ATOM 834 O O . VAL A 1 103 ? -2.974 -3.618 9.605 1.00 98.88 103 VAL A O 1
ATOM 837 N N . VAL A 1 104 ? -3.113 -5.766 8.979 1.00 98.88 104 VAL A N 1
ATOM 838 C CA . VAL A 1 104 ? -1.924 -6.211 9.712 1.00 98.88 104 VAL A CA 1
ATOM 839 C C . VAL A 1 104 ? -0.752 -6.114 8.746 1.00 98.88 104 VAL A C 1
ATOM 841 O O . VAL A 1 104 ? -0.649 -6.904 7.807 1.00 98.88 104 VAL A O 1
ATOM 844 N N . PHE A 1 105 ? 0.093 -5.114 8.956 1.00 98.94 105 PHE A N 1
ATOM 845 C CA . PHE A 1 105 ? 1.215 -4.785 8.096 1.00 98.94 105 PHE A CA 1
ATOM 846 C C . PHE A 1 105 ? 2.528 -5.317 8.664 1.00 98.94 105 PHE A C 1
ATOM 848 O O . PHE A 1 105 ? 2.866 -5.023 9.808 1.00 98.94 105 PHE A O 1
ATOM 855 N N . LYS A 1 106 ? 3.289 -6.054 7.857 1.00 98.88 106 LYS A N 1
ATOM 856 C CA . LYS A 1 106 ? 4.651 -6.513 8.150 1.00 98.88 106 LYS A CA 1
ATOM 857 C C . LYS A 1 106 ? 5.633 -5.787 7.236 1.00 98.88 106 LYS A C 1
ATOM 859 O O . LYS A 1 106 ? 5.510 -5.863 6.017 1.00 98.88 106 LYS A O 1
ATOM 864 N N . ASN A 1 107 ? 6.641 -5.133 7.796 1.00 98.81 107 ASN A N 1
ATOM 865 C CA . ASN A 1 107 ? 7.702 -4.575 6.968 1.00 98.81 107 ASN A CA 1
ATOM 866 C C . ASN A 1 107 ? 8.826 -5.607 6.795 1.00 98.81 107 ASN A C 1
ATOM 868 O O . ASN A 1 107 ? 9.593 -5.843 7.727 1.00 98.81 107 ASN A O 1
ATOM 872 N N . ASN A 1 108 ? 8.914 -6.241 5.624 1.00 98.62 108 ASN A N 1
ATOM 873 C CA . ASN A 1 108 ? 10.008 -7.157 5.280 1.00 98.62 108 ASN A CA 1
ATOM 874 C C . ASN A 1 108 ? 11.109 -6.472 4.453 1.00 98.62 108 ASN A C 1
ATOM 876 O O . ASN A 1 108 ? 12.096 -7.121 4.105 1.00 98.62 108 ASN A O 1
ATOM 880 N N . ALA A 1 109 ? 10.948 -5.192 4.115 1.00 98.50 109 ALA A N 1
ATOM 881 C CA . ALA A 1 109 ? 11.928 -4.428 3.364 1.00 98.50 109 ALA A CA 1
ATOM 882 C C . ALA A 1 109 ? 13.044 -3.889 4.272 1.00 98.50 109 ALA A C 1
ATOM 884 O O . ALA A 1 109 ? 12.954 -3.908 5.503 1.00 98.50 109 ALA A O 1
ATOM 885 N N . SER A 1 110 ? 14.122 -3.412 3.650 1.00 98.06 110 SER A N 1
ATOM 886 C CA . SER A 1 110 ? 15.296 -2.889 4.358 1.00 98.06 110 SER A CA 1
ATOM 887 C C . SER A 1 110 ? 15.110 -1.485 4.946 1.00 98.06 110 SER A C 1
ATOM 889 O O . SER A 1 110 ? 15.807 -1.134 5.899 1.00 98.06 110 SER A O 1
ATOM 891 N N . GLY A 1 111 ? 14.184 -0.688 4.406 1.00 97.50 111 GLY A N 1
ATOM 892 C CA . GLY A 1 111 ? 13.843 0.657 4.884 1.00 97.50 111 GLY A CA 1
ATOM 893 C C . GLY A 1 111 ? 12.567 0.693 5.734 1.00 97.50 111 GLY A C 1
ATOM 894 O O . GLY A 1 111 ? 11.800 -0.269 5.716 1.00 97.50 111 GLY A O 1
ATOM 895 N N . PRO A 1 112 ? 12.321 1.774 6.498 1.00 98.31 112 PRO A N 1
ATOM 896 C CA . PRO A 1 112 ? 11.030 1.991 7.143 1.00 98.31 112 PRO A CA 1
ATOM 897 C C . PRO A 1 112 ? 9.950 2.295 6.097 1.00 98.31 112 PRO A C 1
ATOM 899 O O . PRO A 1 112 ? 10.184 3.085 5.189 1.00 98.31 112 PRO A O 1
ATOM 902 N N . TYR A 1 113 ? 8.770 1.703 6.263 1.00 98.69 113 TYR A N 1
ATOM 903 C CA . TYR A 1 113 ? 7.601 1.931 5.408 1.00 98.69 113 TYR A CA 1
ATOM 904 C C . TYR A 1 113 ? 6.337 2.004 6.266 1.00 98.69 113 TYR A C 1
ATOM 906 O O . TYR A 1 113 ? 6.316 1.509 7.394 1.00 98.69 113 TYR A O 1
ATOM 914 N N . SER A 1 114 ? 5.277 2.597 5.736 1.00 98.69 114 SER A N 1
ATOM 915 C CA . SER A 1 114 ? 3.963 2.679 6.376 1.00 98.69 114 SER A CA 1
ATOM 916 C C . SER A 1 114 ? 2.859 2.242 5.409 1.00 98.69 114 SER A C 1
ATOM 918 O O . SER A 1 114 ? 3.130 1.844 4.272 1.00 98.69 114 SER A O 1
ATOM 920 N N . ILE A 1 115 ? 1.602 2.294 5.854 1.00 98.69 115 ILE A N 1
ATOM 921 C CA . ILE A 1 115 ? 0.443 2.258 4.960 1.00 98.69 115 ILE A CA 1
ATOM 922 C C . ILE A 1 115 ? -0.487 3.420 5.301 1.00 98.69 115 ILE A C 1
ATOM 924 O O . ILE A 1 115 ? -1.127 3.416 6.349 1.00 98.69 115 ILE A O 1
ATOM 928 N N . HIS A 1 116 ? -0.597 4.360 4.371 1.00 98.56 116 HIS A N 1
ATOM 929 C CA . HIS A 1 116 ? -1.526 5.476 4.393 1.00 98.56 116 HIS A CA 1
ATOM 930 C C . HIS A 1 116 ? -2.677 5.226 3.407 1.00 98.56 116 HIS A C 1
ATOM 932 O O . HIS A 1 116 ? -2.419 5.063 2.205 1.00 98.56 116 HIS A O 1
ATOM 938 N N . PRO A 1 117 ? -3.938 5.141 3.870 1.00 98.31 117 PRO A N 1
ATOM 939 C CA . PRO A 1 117 ? -5.083 4.968 2.990 1.00 98.31 117 PRO A CA 1
ATOM 940 C C . PRO A 1 117 ? -5.671 6.317 2.555 1.00 98.31 117 PRO A C 1
ATOM 942 O O . PRO A 1 117 ? -5.744 7.263 3.335 1.00 98.31 117 PRO A O 1
ATOM 945 N N . HIS A 1 118 ? -6.204 6.384 1.339 1.00 97.31 118 HIS A N 1
ATOM 946 C CA . HIS A 1 118 ? -7.124 7.452 0.951 1.00 97.31 118 HIS A CA 1
ATOM 947 C C . HIS A 1 118 ? -8.580 6.978 1.056 1.00 97.31 118 HIS A C 1
ATOM 949 O O . HIS A 1 118 ? -8.876 5.788 0.932 1.00 97.31 118 HIS A O 1
ATOM 955 N N . GLY A 1 119 ? -9.498 7.928 1.255 1.00 94.69 119 GLY A N 1
ATOM 956 C CA . GLY A 1 119 ? -10.939 7.696 1.118 1.00 94.69 119 GLY A CA 1
ATOM 957 C C . GLY A 1 119 ? -11.607 6.878 2.222 1.00 94.69 119 GLY A C 1
ATOM 958 O O . GLY A 1 119 ? -12.729 6.417 2.039 1.00 94.69 119 GLY A O 1
ATOM 959 N N . VAL A 1 120 ? -10.942 6.698 3.362 1.00 96.56 120 VAL A N 1
ATOM 960 C CA . VAL A 1 120 ? -11.497 6.081 4.576 1.00 96.56 120 VAL A CA 1
ATOM 961 C C . VAL A 1 120 ? -11.150 6.933 5.790 1.00 96.56 120 VAL A C 1
ATOM 963 O O . VAL A 1 120 ? -10.301 7.820 5.714 1.00 96.56 120 VAL A O 1
ATOM 966 N N . PHE A 1 121 ? -11.810 6.672 6.915 1.00 95.75 121 PHE A N 1
ATOM 967 C CA . PHE A 1 121 ? -11.520 7.369 8.162 1.00 95.75 121 PHE A CA 1
ATOM 968 C C . PHE A 1 121 ? -10.453 6.618 8.954 1.00 95.75 121 PHE A C 1
ATOM 970 O O . PHE A 1 121 ? -10.390 5.389 8.929 1.00 95.75 121 PHE A O 1
ATOM 977 N N . TYR A 1 122 ? -9.645 7.359 9.703 1.00 97.31 122 TYR A N 1
ATOM 978 C CA . TYR A 1 122 ? -8.630 6.809 10.592 1.00 97.31 122 TYR A CA 1
ATOM 979 C C . TYR A 1 122 ? -8.453 7.698 11.825 1.00 97.31 122 TYR A C 1
ATOM 981 O O . TYR A 1 122 ? -8.728 8.898 11.803 1.00 97.31 122 TYR A O 1
ATOM 989 N N . SER A 1 123 ? -8.013 7.083 12.920 1.00 97.44 123 SER A N 1
ATOM 990 C CA . SER A 1 123 ? -7.453 7.803 14.068 1.00 97.44 123 SER A CA 1
ATOM 991 C C . SER A 1 123 ? -5.954 8.014 13.856 1.00 97.44 123 SER A C 1
ATOM 993 O O . SER A 1 123 ? -5.365 7.423 12.954 1.00 97.44 123 SER A O 1
ATOM 995 N N . LYS A 1 124 ? -5.330 8.854 14.686 1.00 97.75 124 LYS A N 1
ATOM 996 C CA . LYS A 1 124 ? -3.905 9.194 14.558 1.00 97.75 124 LYS A CA 1
ATOM 997 C C . LYS A 1 124 ? -2.939 8.029 14.784 1.00 97.75 124 LYS A C 1
ATOM 999 O O . LYS A 1 124 ? -1.799 8.153 14.391 1.00 97.75 124 LYS A O 1
ATOM 1004 N N . ASP A 1 125 ? -3.384 6.922 15.372 1.00 97.94 125 ASP A N 1
ATOM 1005 C CA . ASP A 1 125 ? -2.651 5.652 15.448 1.00 97.94 125 ASP A CA 1
ATOM 1006 C C . ASP A 1 125 ? -3.002 4.702 14.288 1.00 97.94 125 ASP A C 1
ATOM 1008 O O . ASP A 1 125 ? -2.932 3.481 14.404 1.00 97.94 125 ASP A O 1
ATOM 1012 N N . SER A 1 126 ? -3.493 5.215 13.166 1.00 98.50 126 SER A N 1
ATOM 1013 C CA . SER A 1 126 ? -3.809 4.424 11.971 1.00 98.50 126 SER A CA 1
ATOM 1014 C C . SER A 1 126 ? -3.739 5.258 10.691 1.00 98.50 126 SER A C 1
ATOM 1016 O O . SER A 1 126 ? -4.297 4.848 9.671 1.00 98.50 126 SER A O 1
ATOM 1018 N N . GLU A 1 127 ? -3.067 6.408 10.729 1.00 98.56 127 GLU A N 1
ATOM 1019 C CA . GLU A 1 127 ? -2.925 7.296 9.577 1.00 98.56 127 GLU A CA 1
ATOM 1020 C C . GLU A 1 127 ? -1.777 6.851 8.678 1.00 98.56 127 GLU A C 1
ATOM 1022 O O . GLU A 1 127 ? -1.928 6.854 7.460 1.00 98.56 127 GLU A O 1
ATOM 1027 N N . GLY A 1 128 ? -0.648 6.448 9.260 1.00 98.12 128 GLY A N 1
ATOM 1028 C CA . GLY A 1 128 ? 0.511 5.977 8.513 1.00 98.12 128 GLY A CA 1
ATOM 1029 C C . GLY A 1 128 ? 1.273 7.074 7.775 1.00 98.12 128 GLY A C 1
ATOM 1030 O O . GLY A 1 128 ? 1.898 6.767 6.761 1.00 98.12 128 GLY A O 1
ATOM 1031 N N . ALA A 1 129 ? 1.233 8.321 8.250 1.00 97.44 129 ALA A N 1
ATOM 1032 C CA . ALA A 1 129 ? 1.929 9.449 7.633 1.00 97.44 129 ALA A CA 1
ATOM 1033 C C . ALA A 1 129 ? 2.651 10.305 8.681 1.00 97.44 129 ALA A C 1
ATOM 1035 O O . ALA A 1 129 ? 2.031 10.894 9.565 1.00 97.44 129 ALA A O 1
ATOM 1036 N N . ALA A 1 130 ? 3.973 10.425 8.538 1.00 92.62 130 ALA A N 1
ATOM 1037 C CA . ALA A 1 130 ? 4.814 11.162 9.472 1.00 92.62 130 ALA A CA 1
ATOM 1038 C C . ALA A 1 130 ? 4.815 12.674 9.179 1.00 92.62 130 ALA A C 1
ATOM 1040 O O . ALA A 1 130 ? 5.366 13.122 8.173 1.00 92.62 130 ALA A O 1
ATOM 1041 N N . TYR A 1 131 ? 4.262 13.487 10.082 1.00 94.19 131 TYR A N 1
ATOM 1042 C CA . TYR A 1 131 ? 4.373 14.953 10.034 1.00 94.19 131 TYR A CA 1
ATOM 1043 C C . TYR A 1 131 ? 4.266 15.593 11.429 1.00 94.19 131 TYR A C 1
ATOM 1045 O O . TYR A 1 131 ? 4.123 14.916 12.453 1.00 94.19 131 TYR A O 1
ATOM 1053 N N . GLN A 1 132 ? 4.400 16.924 11.485 1.00 94.12 132 GLN A N 1
ATOM 1054 C CA . GLN A 1 132 ? 4.305 17.698 12.725 1.00 94.12 132 GLN A CA 1
ATOM 1055 C C . GLN A 1 132 ? 2.835 17.955 13.102 1.00 94.12 132 GLN A C 1
ATOM 1057 O O . GLN A 1 132 ? 2.272 19.012 12.832 1.00 94.12 132 GLN A O 1
ATOM 1062 N N . ASP A 1 133 ? 2.227 16.963 13.740 1.00 95.50 133 ASP A N 1
ATOM 1063 C CA . ASP A 1 133 ? 0.806 16.878 14.117 1.00 95.50 133 ASP A CA 1
ATOM 1064 C C . ASP A 1 133 ? 0.552 16.949 15.636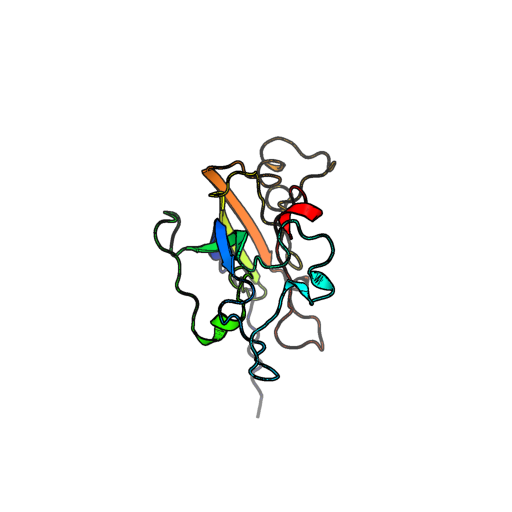 1.00 95.50 133 ASP A C 1
ATOM 1066 O O . ASP A 1 133 ? -0.588 16.844 16.083 1.00 95.50 133 ASP A O 1
ATOM 1070 N N . ASN A 1 134 ? 1.612 17.129 16.432 1.00 95.88 134 ASN A N 1
ATOM 1071 C CA . ASN A 1 134 ? 1.606 17.102 17.899 1.00 95.88 134 ASN A CA 1
ATOM 1072 C C . ASN A 1 134 ? 1.189 15.759 18.538 1.00 95.88 134 ASN A C 1
ATOM 1074 O O . ASN A 1 134 ? 0.839 15.742 19.722 1.00 95.88 134 ASN A O 1
ATOM 1078 N N . THR A 1 135 ? 1.250 14.635 17.817 1.00 96.75 135 THR A N 1
ATOM 1079 C CA . THR A 1 135 ? 1.051 13.306 18.416 1.00 96.75 135 THR A CA 1
ATOM 1080 C C . THR A 1 135 ? 2.338 12.754 19.027 1.00 96.75 135 THR A C 1
ATOM 1082 O O . THR A 1 135 ? 3.445 13.239 18.774 1.00 96.75 135 THR A O 1
ATOM 1085 N N . SER A 1 136 ? 2.209 11.757 19.906 1.00 95.12 136 SER A N 1
ATOM 1086 C CA . SER A 1 136 ? 3.350 11.135 20.585 1.00 95.12 136 SER A CA 1
ATOM 1087 C C . SER A 1 136 ? 3.054 9.693 21.005 1.00 95.12 136 SER A C 1
ATOM 1089 O O . SER A 1 136 ? 1.904 9.257 21.048 1.00 95.12 136 SER A O 1
ATOM 1091 N N . GLY A 1 137 ? 4.104 8.943 21.349 1.00 94.19 137 GLY A N 1
ATOM 1092 C CA . GLY A 1 137 ? 3.968 7.584 21.870 1.00 94.19 137 GLY A CA 1
ATOM 1093 C C . GLY A 1 137 ? 3.354 6.626 20.848 1.00 94.19 137 GLY A C 1
ATOM 1094 O O . GLY A 1 137 ? 3.915 6.422 19.776 1.00 94.19 137 GLY A O 1
ATOM 1095 N N . LYS A 1 138 ? 2.217 6.012 21.196 1.00 92.88 138 LYS A N 1
ATOM 1096 C CA . LYS A 1 138 ? 1.551 5.008 20.349 1.00 92.88 138 LYS A CA 1
ATOM 1097 C C . LYS A 1 138 ? 1.018 5.581 19.026 1.00 92.88 138 LYS A C 1
ATOM 1099 O O . LYS A 1 138 ? 1.005 4.856 18.039 1.00 92.88 138 LYS A O 1
ATOM 1104 N N . ASP A 1 139 ? 0.667 6.868 19.005 1.00 95.56 139 ASP A N 1
ATOM 1105 C CA . ASP A 1 139 ? 0.112 7.587 17.844 1.00 95.56 139 ASP A CA 1
ATOM 1106 C C . ASP A 1 139 ? 1.219 8.063 16.873 1.00 95.56 139 ASP A C 1
ATOM 1108 O O . ASP A 1 139 ? 1.021 8.996 16.103 1.00 95.56 139 ASP A O 1
ATOM 1112 N N . LYS A 1 140 ? 2.433 7.512 17.022 1.00 96.94 140 LYS A N 1
ATOM 1113 C CA . LYS A 1 140 ? 3.595 7.690 16.136 1.00 96.94 140 LYS A CA 1
ATOM 1114 C C . LYS A 1 140 ? 4.158 6.359 15.635 1.00 96.94 140 LYS A C 1
ATOM 1116 O O . LYS A 1 140 ? 5.147 6.334 14.909 1.00 96.94 140 LYS A O 1
ATOM 1121 N N . ALA A 1 141 ? 3.594 5.238 16.086 1.00 97.19 141 ALA A N 1
ATOM 1122 C CA . ALA A 1 141 ? 4.087 3.909 15.735 1.00 97.19 141 ALA A CA 1
ATOM 1123 C C . ALA A 1 141 ? 3.591 3.442 14.354 1.00 97.19 141 ALA A C 1
ATOM 1125 O O . ALA A 1 141 ? 4.170 2.517 13.784 1.00 97.19 141 ALA A O 1
ATOM 1126 N N . ASP A 1 142 ? 2.544 4.076 13.829 1.00 98.19 142 ASP A N 1
ATOM 1127 C CA . ASP A 1 142 ? 1.981 3.864 12.497 1.00 98.19 142 ASP A CA 1
ATOM 1128 C C . ASP A 1 142 ? 2.742 4.624 11.399 1.00 98.19 142 ASP A C 1
ATOM 1130 O O . ASP A 1 142 ? 2.833 4.127 10.273 1.00 98.19 142 ASP A O 1
ATOM 1134 N N . ASP A 1 143 ? 3.310 5.783 11.749 1.00 98.06 143 ASP A N 1
ATOM 1135 C CA . ASP A 1 143 ? 3.980 6.741 10.858 1.00 98.06 143 ASP A CA 1
ATOM 1136 C C . ASP A 1 143 ? 5.159 6.147 10.074 1.00 98.06 143 ASP A C 1
ATOM 1138 O O . ASP A 1 143 ? 5.379 6.511 8.923 1.00 98.06 143 ASP A O 1
ATOM 1142 N N . ALA A 1 144 ? 5.935 5.251 10.694 1.00 98.19 144 ALA A N 1
ATOM 1143 C CA . ALA A 1 144 ? 7.107 4.621 10.087 1.00 98.19 144 ALA A CA 1
ATOM 1144 C C . ALA A 1 144 ? 7.408 3.267 10.746 1.00 98.19 144 ALA A C 1
ATOM 1146 O O . ALA A 1 144 ? 8.074 3.180 11.782 1.00 98.19 144 ALA A O 1
ATOM 1147 N N . VAL A 1 145 ? 6.943 2.179 10.134 1.00 98.62 145 VAL A N 1
ATOM 1148 C CA . VAL A 1 145 ? 7.140 0.827 10.666 1.00 98.62 145 VAL A CA 1
ATOM 1149 C C . VAL A 1 145 ? 8.538 0.347 10.299 1.00 98.62 145 VAL A C 1
ATOM 1151 O O . VAL A 1 145 ? 8.881 0.206 9.125 1.00 98.62 145 VAL A O 1
ATOM 1154 N N . ALA A 1 146 ? 9.363 0.093 11.313 1.00 98.56 146 ALA A N 1
ATOM 1155 C CA . ALA A 1 146 ? 10.752 -0.318 11.131 1.00 98.56 146 ALA A CA 1
ATOM 1156 C C . ALA A 1 146 ? 10.889 -1.683 10.415 1.00 98.56 146 ALA A C 1
ATOM 1158 O O . ALA A 1 146 ? 9.989 -2.523 10.516 1.00 98.56 146 ALA A O 1
ATOM 1159 N N . PRO A 1 147 ? 12.030 -1.952 9.752 1.00 98.81 147 PRO A N 1
ATOM 1160 C CA . PRO A 1 147 ? 12.337 -3.265 9.185 1.00 98.81 147 PRO A CA 1
ATOM 1161 C C . PRO A 1 147 ? 12.126 -4.414 10.181 1.00 98.81 147 PRO A C 1
ATOM 1163 O O . PRO A 1 147 ? 12.552 -4.354 11.335 1.00 98.81 147 PRO A O 1
ATOM 1166 N N . GLY A 1 148 ? 11.449 -5.471 9.738 1.00 98.56 148 GLY A N 1
ATOM 1167 C CA . GLY A 1 148 ? 11.096 -6.652 10.530 1.00 98.56 148 GLY A CA 1
ATOM 1168 C C . GLY A 1 148 ? 9.899 -6.472 11.472 1.00 98.56 148 GLY A C 1
ATOM 1169 O O . GLY A 1 148 ? 9.347 -7.480 11.941 1.00 98.56 148 GLY A O 1
ATOM 1170 N N . ALA A 1 149 ? 9.469 -5.233 11.733 1.00 98.69 149 ALA A N 1
ATOM 1171 C CA . ALA A 1 149 ? 8.373 -4.929 12.642 1.00 98.69 149 ALA A CA 1
ATOM 1172 C C . ALA A 1 149 ? 6.995 -5.172 12.006 1.00 98.69 149 ALA A C 1
ATOM 1174 O O . ALA A 1 149 ? 6.843 -5.441 10.810 1.00 98.69 149 ALA A O 1
ATOM 1175 N N . THR A 1 150 ? 5.968 -5.129 12.849 1.00 98.69 150 THR A N 1
ATOM 1176 C CA . THR A 1 150 ? 4.573 -5.305 12.448 1.00 98.69 150 THR A CA 1
ATOM 1177 C C . THR A 1 150 ? 3.721 -4.240 13.111 1.00 98.69 150 THR A C 1
ATOM 1179 O O . THR A 1 150 ? 3.897 -3.961 14.296 1.00 98.69 150 THR A O 1
ATOM 1182 N N . TYR A 1 151 ? 2.785 -3.682 12.354 1.00 98.75 151 TYR A N 1
ATOM 1183 C CA . TYR A 1 151 ? 1.801 -2.722 12.834 1.00 98.75 151 TYR A CA 1
ATOM 1184 C C . TYR A 1 151 ? 0.396 -3.137 12.397 1.00 98.75 151 TYR A C 1
ATOM 1186 O O . TYR A 1 151 ? 0.236 -3.900 11.447 1.00 98.75 151 TYR A O 1
ATOM 1194 N N . THR A 1 152 ? -0.640 -2.692 13.104 1.00 98.81 152 THR A N 1
ATOM 1195 C CA . THR A 1 152 ? -2.029 -2.924 12.691 1.00 98.81 152 THR A CA 1
ATOM 1196 C C . THR A 1 152 ? -2.744 -1.599 12.522 1.00 98.81 152 THR A C 1
ATOM 1198 O O . THR A 1 152 ? -2.973 -0.908 13.506 1.00 98.81 152 THR A O 1
ATOM 1201 N N . TYR A 1 153 ? -3.159 -1.313 11.294 1.00 98.81 153 TYR A N 1
ATOM 1202 C CA . TYR A 1 153 ? -3.993 -0.168 10.955 1.00 98.81 153 TYR A CA 1
ATOM 1203 C C . TYR A 1 153 ? -5.475 -0.547 11.027 1.00 98.81 153 TYR A C 1
ATOM 1205 O O . TYR A 1 153 ? -5.857 -1.658 10.628 1.00 98.81 153 TYR A O 1
ATOM 1213 N N . VAL A 1 154 ? -6.310 0.365 11.523 1.00 98.56 154 VAL A N 1
ATOM 1214 C CA . VAL A 1 154 ? -7.764 0.190 11.635 1.00 98.56 154 VAL A CA 1
ATOM 1215 C C . VAL A 1 154 ? -8.477 1.384 11.010 1.00 98.56 154 VAL A C 1
ATOM 1217 O O . VAL A 1 154 ? -8.342 2.513 11.478 1.00 98.56 154 VAL A O 1
ATOM 1220 N N . TRP A 1 155 ? -9.274 1.121 9.974 1.00 98.56 155 TRP A N 1
ATOM 1221 C CA . TRP A 1 155 ? -9.970 2.149 9.203 1.00 98.56 155 TRP A CA 1
ATOM 1222 C C . TRP A 1 155 ? -11.471 1.865 9.132 1.00 98.56 155 TRP A C 1
ATOM 1224 O O . TRP A 1 155 ? -11.899 0.967 8.396 1.00 98.56 155 TRP A O 1
ATOM 1234 N N . PRO A 1 156 ? -12.295 2.594 9.899 1.00 98.00 156 PRO A N 1
ATOM 1235 C CA . PRO A 1 156 ? -13.741 2.566 9.735 1.00 98.00 156 PRO A CA 1
ATOM 1236 C C . PRO A 1 156 ? -14.158 3.101 8.359 1.00 98.00 156 PRO A C 1
ATOM 1238 O O . PRO A 1 156 ? -13.588 4.074 7.855 1.00 98.00 156 PRO A O 1
ATOM 1241 N N . VAL A 1 157 ? -15.198 2.503 7.778 1.00 97.38 157 VAL A N 1
ATOM 1242 C CA . VAL A 1 157 ? -15.781 2.918 6.494 1.00 97.38 157 VAL A CA 1
ATOM 1243 C C . VAL A 1 157 ? -17.184 3.482 6.741 1.00 97.38 157 VAL A C 1
ATOM 1245 O O . VAL A 1 157 ? -18.178 2.782 6.543 1.00 97.38 157 VAL A O 1
ATOM 1248 N N . PRO A 1 158 ? -17.310 4.728 7.236 1.00 95.38 158 PRO A N 1
ATOM 1249 C CA . PRO A 1 158 ? -18.615 5.345 7.448 1.00 95.38 158 PRO A CA 1
ATOM 1250 C C . PRO A 1 158 ? -19.275 5.710 6.111 1.00 95.38 158 PRO A C 1
ATOM 1252 O O . PRO A 1 158 ? -18.658 5.636 5.053 1.00 95.38 158 PRO A O 1
ATOM 1255 N N . GLU A 1 159 ? -20.536 6.135 6.152 1.00 94.12 159 GLU A N 1
ATOM 1256 C CA . GLU A 1 159 ? -21.299 6.490 4.945 1.00 94.12 159 GLU A CA 1
ATOM 1257 C C . GLU A 1 159 ? -20.609 7.541 4.047 1.00 94.12 159 GLU A C 1
ATOM 1259 O O . GLU A 1 159 ? -20.521 7.285 2.847 1.00 94.12 159 GLU A O 1
ATOM 1264 N N . PRO A 1 160 ? -19.951 8.592 4.581 1.00 93.44 160 PRO A N 1
ATOM 1265 C CA . PRO A 1 160 ? -19.177 9.532 3.763 1.00 93.44 160 PRO A CA 1
ATOM 1266 C C . PRO A 1 160 ? -17.915 8.960 3.092 1.00 93.44 160 PRO A C 1
ATOM 1268 O O . PRO A 1 160 ? -17.324 9.637 2.258 1.00 93.44 160 PRO A O 1
ATOM 1271 N N . ALA A 1 161 ? -17.460 7.759 3.472 1.00 93.69 161 ALA A N 1
ATOM 1272 C CA . ALA A 1 161 ? -16.363 7.054 2.797 1.00 93.69 161 ALA A CA 1
ATOM 1273 C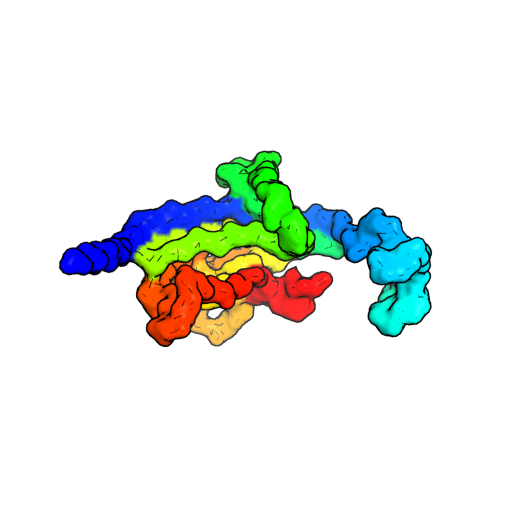 C . ALA A 1 161 ? -16.856 6.195 1.612 1.00 93.69 161 ALA A C 1
ATOM 1275 O O . ALA A 1 161 ? -16.052 5.653 0.850 1.00 93.69 161 ALA A O 1
ATOM 1276 N N . GLY A 1 162 ? -18.176 6.032 1.472 1.00 93.88 162 GLY A N 1
ATOM 1277 C CA . GLY A 1 162 ? -18.801 5.349 0.346 1.00 93.88 162 GLY A CA 1
ATOM 1278 C C . GLY A 1 162 ? -18.951 6.239 -0.896 1.00 93.88 162 GLY A C 1
ATOM 1279 O O . GLY A 1 162 ? -18.582 7.411 -0.875 1.00 93.88 162 GLY A O 1
ATOM 1280 N N . PRO A 1 163 ? -19.503 5.687 -1.993 1.00 94.19 163 PRO A N 1
ATOM 1281 C CA . PRO A 1 163 ? -19.875 6.474 -3.167 1.00 94.19 163 PRO A CA 1
ATOM 1282 C C . PRO A 1 163 ? -20.963 7.498 -2.825 1.00 94.19 163 PRO A C 1
ATOM 1284 O O . PRO A 1 163 ? -21.906 7.176 -2.096 1.00 94.19 163 PRO A O 1
ATOM 1287 N N . ALA A 1 164 ? -20.864 8.698 -3.390 1.00 90.38 164 ALA A N 1
ATOM 1288 C CA . ALA A 1 164 ? -21.873 9.738 -3.227 1.00 90.38 164 ALA A CA 1
ATOM 1289 C C . ALA A 1 164 ? -23.160 9.432 -4.020 1.00 90.38 164 ALA A C 1
ATOM 1291 O O . ALA A 1 164 ? -23.184 8.610 -4.940 1.00 90.38 164 ALA A O 1
ATOM 1292 N N . GLU A 1 165 ? -24.254 10.125 -3.690 1.00 90.19 165 GLU A N 1
ATOM 1293 C CA . GLU A 1 165 ? -25.500 10.018 -4.454 1.00 90.19 165 GLU A CA 1
ATOM 1294 C C . GLU A 1 165 ? -25.268 10.388 -5.931 1.00 90.19 165 GLU A C 1
ATOM 1296 O O . GLU A 1 165 ? -24.727 11.445 -6.252 1.00 90.19 165 GLU A O 1
ATOM 1301 N N . GLY A 1 166 ? -25.682 9.504 -6.841 1.00 89.31 166 GLY A N 1
ATOM 1302 C CA . GLY A 1 166 ? -25.474 9.666 -8.283 1.00 89.31 166 GLY A CA 1
ATOM 1303 C C . GLY A 1 166 ? -24.157 9.085 -8.810 1.00 89.31 166 GLY A C 1
ATOM 1304 O O . GLY A 1 166 ? -23.998 8.991 -10.029 1.00 89.31 166 GLY A O 1
ATOM 1305 N N . GLU A 1 167 ? -23.249 8.639 -7.938 1.00 89.56 167 GLU A N 1
ATOM 1306 C CA . GLU A 1 167 ? -22.075 7.861 -8.338 1.00 89.56 167 GLU A CA 1
ATOM 1307 C C . GLU A 1 167 ? -22.421 6.380 -8.583 1.00 89.56 167 GLU A C 1
ATOM 1309 O O . GLU A 1 167 ? -23.518 5.893 -8.294 1.00 89.56 167 GLU A O 1
ATOM 1314 N N . GLY A 1 168 ? -21.469 5.642 -9.163 1.00 90.81 168 GLY A N 1
ATOM 1315 C CA . GLY A 1 168 ? -21.580 4.191 -9.303 1.00 90.81 168 GLY A CA 1
ATOM 1316 C C . GLY A 1 168 ? -21.562 3.471 -7.949 1.00 90.81 168 GLY A C 1
ATOM 1317 O O . GLY A 1 168 ? -21.361 4.062 -6.897 1.00 90.81 168 GLY A O 1
ATOM 1318 N N . SER A 1 169 ? -21.695 2.144 -7.958 1.00 93.25 169 SER A N 1
ATOM 1319 C CA . SER A 1 169 ? -21.744 1.342 -6.723 1.00 93.25 169 SER A CA 1
ATOM 1320 C C . SER A 1 169 ? -20.420 1.262 -5.943 1.00 93.25 169 SER A C 1
ATOM 1322 O O . SER A 1 169 ? -20.308 0.462 -5.016 1.00 93.25 169 SER A O 1
ATOM 1324 N N . THR A 1 170 ? -19.363 1.965 -6.358 1.00 93.31 170 THR A N 1
ATOM 1325 C CA . THR A 1 170 ? -18.015 1.838 -5.783 1.00 93.31 170 THR A CA 1
ATOM 1326 C C . THR A 1 170 ? -17.210 3.119 -5.985 1.00 93.31 170 THR A C 1
ATOM 1328 O O . THR A 1 170 ? -17.062 3.571 -7.118 1.00 93.31 170 THR A O 1
ATOM 1331 N N . ALA A 1 171 ? -16.642 3.640 -4.896 1.00 93.00 171 ALA A N 1
ATOM 1332 C CA . ALA A 1 171 ? -15.617 4.674 -4.916 1.00 93.00 171 ALA A CA 1
ATOM 1333 C C . ALA A 1 171 ? -14.234 4.011 -5.000 1.00 93.00 171 ALA A C 1
ATOM 1335 O O . ALA A 1 171 ? -14.006 2.954 -4.402 1.00 93.00 171 ALA A O 1
ATOM 1336 N N . PHE A 1 172 ? -13.323 4.607 -5.766 1.00 92.94 172 PHE A N 1
ATOM 1337 C CA . PHE A 1 172 ? -11.966 4.097 -5.944 1.00 92.94 172 PHE A CA 1
ATOM 1338 C C . PHE A 1 172 ? -10.959 5.026 -5.275 1.00 92.94 172 PHE A C 1
ATOM 1340 O O . PHE A 1 172 ? -10.923 6.217 -5.569 1.00 92.94 172 PHE A O 1
ATOM 1347 N N . TRP A 1 173 ? -10.110 4.442 -4.433 1.00 96.25 173 TRP A N 1
ATOM 1348 C CA . TRP A 1 173 ? -9.054 5.136 -3.711 1.00 96.25 173 TRP A CA 1
ATOM 1349 C C . TRP A 1 173 ? -7.766 4.318 -3.735 1.00 96.25 173 TRP A C 1
ATOM 1351 O O . TRP A 1 173 ? -7.788 3.093 -3.885 1.00 96.25 173 TRP A O 1
ATOM 1361 N N . ASN A 1 174 ? -6.640 5.005 -3.586 1.00 96.88 174 ASN A N 1
ATOM 1362 C CA . ASN A 1 174 ? -5.323 4.400 -3.451 1.00 96.88 174 ASN A CA 1
ATOM 1363 C C . ASN A 1 174 ? -4.905 4.299 -1.977 1.00 96.88 174 ASN A C 1
ATOM 1365 O O . ASN A 1 174 ? -5.471 4.935 -1.092 1.00 96.88 174 ASN A O 1
ATOM 1369 N N . TYR A 1 175 ? -3.873 3.506 -1.732 1.00 98.44 175 TYR A N 1
ATOM 1370 C CA . TYR A 1 175 ? -3.101 3.529 -0.499 1.00 98.44 175 TYR A CA 1
ATOM 1371 C C . TYR A 1 175 ? -1.623 3.411 -0.873 1.00 98.44 175 TYR A C 1
ATOM 1373 O O . TYR A 1 175 ? -1.292 2.824 -1.909 1.00 98.44 175 TYR A O 1
ATOM 1381 N N . HIS A 1 176 ? -0.739 3.984 -0.068 1.00 98.44 176 HIS A N 1
ATOM 1382 C CA . HIS A 1 176 ? 0.703 3.964 -0.318 1.00 98.44 176 HIS A CA 1
ATOM 1383 C C . HIS A 1 176 ? 1.489 4.059 0.992 1.00 98.44 176 HIS A C 1
ATOM 1385 O O . HIS A 1 176 ? 0.907 4.324 2.039 1.00 98.44 176 HIS A O 1
ATOM 1391 N N . SER A 1 177 ? 2.802 3.824 0.951 1.00 98.50 177 SER A N 1
ATOM 1392 C CA . SER A 1 177 ? 3.666 4.224 2.067 1.00 98.50 177 SER A CA 1
ATOM 1393 C C . SER A 1 177 ? 3.886 5.734 2.030 1.00 98.50 177 SER A C 1
ATOM 1395 O O . SER A 1 177 ? 3.930 6.332 0.952 1.00 98.50 177 SER A O 1
ATOM 1397 N N . HIS A 1 178 ? 3.986 6.343 3.207 1.00 97.81 178 HIS A N 1
ATOM 1398 C CA . HIS A 1 178 ? 4.038 7.793 3.383 1.00 97.81 178 HIS A CA 1
ATOM 1399 C C . HIS A 1 178 ? 5.162 8.218 4.351 1.00 97.81 178 HIS A C 1
ATOM 1401 O O . HIS A 1 178 ? 5.074 9.254 5.013 1.00 97.81 178 HIS A O 1
ATOM 1407 N N . VAL A 1 179 ? 6.235 7.425 4.441 1.00 97.19 179 VAL A N 1
ATOM 1408 C CA . VAL A 1 179 ? 7.426 7.775 5.234 1.00 97.19 179 VAL A CA 1
ATOM 1409 C C . VAL A 1 179 ? 8.254 8.821 4.486 1.00 97.19 179 VAL A C 1
ATOM 1411 O O . VAL A 1 179 ? 8.625 9.849 5.049 1.00 97.19 179 VAL A O 1
ATOM 1414 N N . ASP A 1 180 ? 8.504 8.575 3.201 1.00 95.31 180 ASP A N 1
ATOM 1415 C CA . ASP A 1 180 ? 9.078 9.523 2.243 1.00 95.31 180 ASP A CA 1
ATOM 1416 C C . ASP A 1 180 ? 8.329 9.339 0.921 1.00 95.31 180 ASP A C 1
ATOM 1418 O O . ASP A 1 180 ? 8.751 8.571 0.064 1.00 95.31 180 ASP A O 1
ATOM 1422 N N . GLU A 1 181 ? 7.180 10.004 0.773 1.00 89.69 181 GLU A N 1
ATOM 1423 C CA . GLU A 1 181 ? 6.234 9.804 -0.340 1.00 89.69 181 GLU A CA 1
ATOM 1424 C C . GLU A 1 181 ? 6.920 9.776 -1.719 1.00 89.69 181 GLU A C 1
ATOM 1426 O O . GLU A 1 181 ? 6.643 8.909 -2.551 1.00 89.69 181 GLU A O 1
ATOM 1431 N N . GLY A 1 182 ? 7.868 10.692 -1.946 1.00 90.94 182 GLY A N 1
ATOM 1432 C CA . GLY A 1 182 ? 8.586 10.795 -3.213 1.00 90.94 182 GLY A CA 1
ATOM 1433 C C . GLY A 1 182 ? 9.476 9.588 -3.512 1.00 90.94 182 GLY A C 1
ATOM 1434 O O . GLY A 1 182 ? 9.663 9.254 -4.681 1.00 90.94 182 GLY A O 1
ATOM 1435 N N . LYS A 1 183 ? 10.021 8.919 -2.493 1.00 94.00 183 LYS A N 1
ATOM 1436 C CA . LYS A 1 183 ? 10.805 7.686 -2.669 1.00 94.00 183 LYS A CA 1
ATOM 1437 C C . LYS A 1 183 ? 9.947 6.436 -2.583 1.00 94.00 183 LYS A C 1
ATOM 1439 O O . LYS A 1 183 ? 10.189 5.498 -3.324 1.00 94.00 183 LYS A O 1
ATOM 1444 N N . ASP A 1 184 ? 8.962 6.429 -1.701 1.00 96.00 184 ASP A N 1
ATOM 1445 C CA . ASP A 1 184 ? 8.142 5.265 -1.386 1.00 96.00 184 ASP A CA 1
ATOM 1446 C C . ASP A 1 184 ? 7.270 4.823 -2.569 1.00 96.00 184 ASP A C 1
ATOM 1448 O O . ASP A 1 184 ? 6.961 3.639 -2.701 1.00 96.00 184 ASP A O 1
ATOM 1452 N N . ILE A 1 185 ? 6.877 5.765 -3.433 1.00 93.75 185 ILE A N 1
ATOM 1453 C CA . ILE A 1 185 ? 6.065 5.503 -4.631 1.00 93.75 185 ILE A CA 1
ATOM 1454 C C . ILE A 1 185 ? 6.926 5.082 -5.848 1.00 93.75 185 ILE A C 1
ATOM 1456 O O . ILE A 1 185 ? 6.379 4.531 -6.807 1.00 93.75 185 ILE A O 1
ATOM 1460 N N . ASN A 1 186 ? 8.250 5.303 -5.828 1.00 88.50 186 ASN A N 1
ATOM 1461 C CA . ASN A 1 186 ? 9.157 5.121 -6.981 1.00 88.50 186 ASN A CA 1
ATOM 1462 C C . ASN A 1 186 ? 10.103 3.910 -6.861 1.00 88.50 186 ASN A C 1
ATOM 1464 O O . ASN A 1 186 ? 10.488 3.358 -7.920 1.00 88.50 186 ASN A O 1
#

Radius of gyration: 19.9 Å; chains: 1; bounding box: 68×36×55 Å

Secondary structure (DSSP, 8-state):
-------------EEEEEEEEEEEEEES-TT-EETTTTEEP-GGGSGGGTT-S-TT--EEEEEEEEEESSTT--SBPPPPGGGGGGTTSPPPP---TT-EEEEEEEE-SSS-B--EESSS---TTS--B-SSSS--GGGGSSS-BPTT-EEEEEEE--GGGSPPTTS-S-----EE-BSSHHHHT-